Protein AF-A0A6C2YSR1-F1 (afdb_monomer_lite)

Radius of gyration: 22.14 Å; chains: 1; bounding box: 59×36×60 Å

Structure (mmCIF, N/CA/C/O backbone):
data_AF-A0A6C2YSR1-F1
#
_entry.id   AF-A0A6C2YSR1-F1
#
loop_
_atom_site.group_PDB
_atom_site.id
_atom_site.type_symbol
_atom_site.label_atom_id
_atom_site.label_alt_id
_atom_site.label_comp_id
_atom_site.label_asym_id
_atom_site.label_entity_id
_atom_site.label_seq_id
_atom_site.pdbx_PDB_ins_code
_atom_site.Cartn_x
_atom_site.Cartn_y
_atom_site.Cartn_z
_atom_site.occupancy
_atom_site.B_iso_or_equiv
_atom_site.auth_seq_id
_atom_site.auth_comp_id
_atom_site.auth_asym_id
_atom_site.auth_atom_id
_atom_site.pdbx_PDB_model_num
ATOM 1 N N . MET A 1 1 ? -15.339 -4.480 18.841 1.00 73.00 1 MET A N 1
ATOM 2 C CA . MET A 1 1 ? -14.669 -5.280 17.781 1.00 73.00 1 MET A CA 1
ATOM 3 C C . MET A 1 1 ? -13.775 -6.371 18.393 1.00 73.00 1 MET A C 1
ATOM 5 O O . MET A 1 1 ? -13.134 -6.090 19.398 1.00 73.00 1 MET A O 1
ATOM 9 N N . THR A 1 2 ? -13.708 -7.593 17.838 1.00 90.88 2 THR A N 1
ATOM 10 C CA . THR A 1 2 ? -12.742 -8.626 18.292 1.00 90.88 2 THR A CA 1
ATOM 11 C C . THR A 1 2 ? -11.390 -8.453 17.588 1.00 90.88 2 THR A C 1
ATOM 13 O O . THR A 1 2 ? -11.349 -8.027 16.434 1.00 90.88 2 THR A O 1
ATOM 16 N N . ILE A 1 3 ? -10.282 -8.823 18.247 1.00 92.88 3 ILE A N 1
ATOM 17 C CA . ILE A 1 3 ? -8.915 -8.729 17.683 1.00 92.88 3 ILE A CA 1
ATOM 18 C C . ILE A 1 3 ? -8.820 -9.436 16.320 1.00 92.88 3 ILE A C 1
ATOM 20 O O . ILE A 1 3 ? -8.213 -8.921 15.385 1.00 92.88 3 ILE A O 1
ATOM 24 N N . ARG A 1 4 ? -9.503 -10.580 16.173 1.00 91.75 4 ARG A N 1
ATOM 25 C CA . ARG A 1 4 ? -9.551 -11.352 14.920 1.00 91.75 4 ARG A CA 1
ATOM 26 C C . ARG A 1 4 ? -10.155 -10.555 13.758 1.00 91.75 4 ARG A C 1
ATOM 28 O O . ARG A 1 4 ? -9.649 -10.630 12.645 1.00 91.75 4 ARG A O 1
ATOM 35 N N . SER A 1 5 ? -11.198 -9.763 14.014 1.00 89.44 5 SER A N 1
ATOM 36 C CA . SER A 1 5 ? -11.848 -8.937 12.987 1.00 89.44 5 SER A CA 1
ATOM 37 C C . SER A 1 5 ? -10.968 -7.760 12.546 1.00 89.44 5 SER A C 1
ATOM 39 O O . SER A 1 5 ? -10.923 -7.443 11.356 1.00 89.44 5 SER A O 1
ATOM 41 N N . ALA A 1 6 ? -10.209 -7.161 13.470 1.00 91.81 6 ALA A N 1
ATOM 42 C CA . ALA A 1 6 ? -9.255 -6.101 13.141 1.00 91.81 6 ALA A CA 1
ATOM 43 C C . ALA A 1 6 ? -8.110 -6.620 12.255 1.00 91.81 6 ALA A C 1
ATOM 45 O O . ALA A 1 6 ? -7.840 -6.041 11.204 1.00 91.81 6 ALA A O 1
ATOM 46 N N . ILE A 1 7 ? -7.500 -7.752 12.632 1.00 95.69 7 ILE A N 1
ATOM 47 C CA . ILE A 1 7 ? -6.440 -8.397 11.840 1.00 95.69 7 ILE A CA 1
ATOM 48 C C . ILE A 1 7 ? -6.963 -8.773 10.450 1.00 95.69 7 ILE A C 1
ATOM 50 O O . ILE A 1 7 ? -6.304 -8.480 9.456 1.00 95.69 7 ILE A O 1
ATOM 54 N N . GLY A 1 8 ? -8.168 -9.349 10.367 1.00 93.69 8 GLY A N 1
ATOM 55 C CA . GLY A 1 8 ? -8.791 -9.692 9.086 1.00 93.69 8 GLY A CA 1
ATOM 56 C C . GLY A 1 8 ? -9.018 -8.476 8.184 1.00 93.69 8 GLY A C 1
ATOM 57 O O . GLY A 1 8 ? -8.774 -8.552 6.985 1.00 93.69 8 GLY A O 1
ATOM 58 N N . THR A 1 9 ? -9.415 -7.336 8.760 1.00 89.00 9 THR A N 1
ATOM 59 C CA . THR A 1 9 ? -9.613 -6.089 8.005 1.00 89.00 9 THR A CA 1
ATOM 60 C C . THR A 1 9 ? -8.290 -5.589 7.429 1.00 89.00 9 THR A C 1
ATOM 62 O O . THR A 1 9 ? -8.209 -5.323 6.234 1.00 89.00 9 THR A O 1
ATOM 65 N N . ILE A 1 10 ? -7.238 -5.514 8.251 1.00 93.12 10 ILE A N 1
ATOM 66 C CA . ILE A 1 10 ? -5.914 -5.069 7.798 1.00 93.12 10 ILE A CA 1
ATOM 67 C C . ILE A 1 10 ? -5.394 -6.005 6.706 1.00 93.12 10 ILE A C 1
ATOM 69 O O . ILE A 1 10 ? -5.036 -5.534 5.633 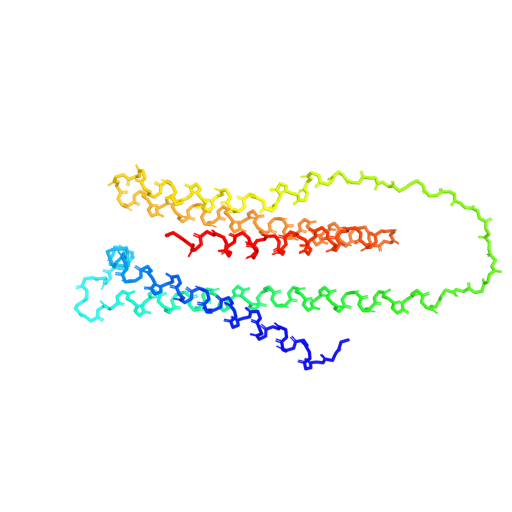1.00 93.12 10 ILE A O 1
ATOM 73 N N . ALA A 1 11 ? -5.438 -7.320 6.932 1.00 96.19 11 ALA A N 1
ATOM 74 C CA . ALA A 1 11 ? -4.978 -8.310 5.963 1.00 96.19 11 ALA A CA 1
ATOM 75 C C . ALA A 1 11 ? -5.725 -8.213 4.622 1.00 96.19 11 ALA A C 1
ATOM 77 O O . ALA A 1 11 ? -5.089 -8.276 3.573 1.00 96.19 11 ALA A O 1
ATOM 78 N N . ALA A 1 12 ? -7.046 -8.007 4.641 1.00 93.81 12 ALA A N 1
ATOM 79 C CA . ALA A 1 12 ? -7.843 -7.854 3.425 1.00 93.81 12 ALA A CA 1
ATOM 80 C C . ALA A 1 12 ? -7.450 -6.599 2.627 1.00 93.81 12 ALA A C 1
ATOM 82 O O . ALA A 1 12 ? -7.226 -6.687 1.420 1.00 93.81 12 ALA A O 1
ATOM 83 N N . PHE A 1 13 ? -7.307 -5.446 3.292 1.00 86.44 13 PHE A N 1
ATOM 84 C CA . PHE A 1 13 ? -6.863 -4.212 2.632 1.00 86.44 13 PHE A CA 1
ATOM 85 C C . PHE A 1 13 ? -5.431 -4.327 2.106 1.00 86.44 13 PHE A C 1
ATOM 87 O O . PHE A 1 13 ? -5.167 -3.924 0.974 1.00 86.44 13 PHE A O 1
ATOM 94 N N . THR A 1 14 ? -4.522 -4.913 2.888 1.00 92.00 14 THR A N 1
ATOM 95 C CA . THR A 1 14 ? -3.139 -5.180 2.478 1.00 92.00 14 THR A CA 1
ATOM 96 C C . THR A 1 14 ? -3.080 -6.082 1.254 1.00 92.00 14 THR A C 1
ATOM 98 O O . THR A 1 14 ? -2.433 -5.712 0.281 1.00 92.00 14 THR A O 1
ATOM 101 N N . ALA A 1 15 ? -3.782 -7.218 1.255 1.00 94.69 15 ALA A N 1
ATOM 102 C CA . ALA A 1 15 ? -3.788 -8.146 0.127 1.00 94.69 15 ALA A CA 1
ATOM 103 C C . ALA A 1 15 ? -4.376 -7.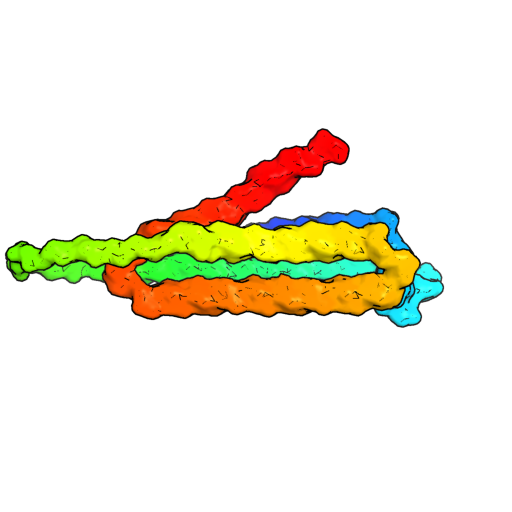505 -1.139 1.00 94.69 15 ALA A C 1
ATOM 105 O O . ALA A 1 15 ? -3.797 -7.629 -2.215 1.00 94.69 15 ALA A O 1
ATOM 106 N N . MET A 1 16 ? -5.488 -6.774 -1.007 1.00 93.44 16 MET A N 1
ATOM 107 C CA . MET A 1 16 ? -6.133 -6.099 -2.134 1.00 93.44 16 MET A CA 1
ATOM 108 C C . MET A 1 16 ? -5.221 -5.033 -2.756 1.00 93.44 16 MET A C 1
ATOM 110 O O . MET A 1 16 ? -5.022 -5.023 -3.969 1.00 93.44 16 MET A O 1
ATOM 114 N N . LEU A 1 17 ? -4.633 -4.153 -1.941 1.00 86.75 17 LEU A N 1
ATOM 115 C CA . LEU A 1 17 ? -3.752 -3.092 -2.436 1.00 86.75 17 LEU A CA 1
ATOM 116 C C . LEU A 1 17 ? -2.410 -3.635 -2.934 1.00 86.75 17 LEU A C 1
ATOM 118 O O . LEU A 1 17 ? -1.892 -3.120 -3.921 1.00 86.75 17 LEU A O 1
ATOM 122 N N . ALA A 1 18 ? -1.875 -4.693 -2.321 1.00 91.50 18 ALA A N 1
ATOM 123 C CA . ALA A 1 18 ? -0.700 -5.396 -2.828 1.00 91.50 18 ALA A CA 1
ATOM 124 C C . ALA A 1 18 ? -0.970 -6.022 -4.201 1.00 91.50 18 ALA A C 1
ATOM 126 O O . ALA A 1 18 ? -0.159 -5.849 -5.103 1.00 91.50 18 ALA A O 1
ATOM 127 N N . ALA A 1 19 ? -2.118 -6.679 -4.395 1.00 92.81 19 ALA A N 1
ATOM 128 C CA . ALA A 1 19 ? -2.488 -7.259 -5.686 1.00 92.81 19 ALA A CA 1
ATOM 129 C C . ALA A 1 19 ? -2.625 -6.185 -6.775 1.00 92.81 19 ALA A C 1
ATOM 131 O O . ALA A 1 19 ? -2.071 -6.336 -7.863 1.00 92.81 19 ALA A O 1
ATOM 132 N N . ILE A 1 20 ? -3.293 -5.067 -6.466 1.00 89.56 20 ILE A N 1
ATOM 133 C CA . ILE A 1 20 ? -3.423 -3.936 -7.394 1.00 89.56 20 ILE A CA 1
ATOM 134 C C . ILE A 1 20 ? -2.042 -3.346 -7.710 1.00 89.56 20 ILE A C 1
ATOM 136 O O . ILE A 1 20 ? -1.675 -3.250 -8.879 1.00 89.56 20 ILE A O 1
ATOM 140 N N . GLY A 1 21 ? -1.244 -3.013 -6.693 1.00 83.56 21 GLY A N 1
ATOM 141 C CA . GLY A 1 21 ? 0.096 -2.452 -6.878 1.00 83.56 21 GLY A CA 1
ATOM 142 C C . GLY A 1 21 ? 1.016 -3.385 -7.666 1.00 83.56 21 GLY A C 1
ATOM 143 O O . GLY A 1 21 ? 1.674 -2.946 -8.604 1.00 83.56 21 GLY A O 1
ATOM 144 N N . GLY A 1 22 ? 1.003 -4.680 -7.349 1.00 89.81 22 GLY A N 1
ATOM 145 C CA . GLY A 1 22 ? 1.745 -5.713 -8.067 1.00 89.81 22 GLY A CA 1
ATOM 146 C C . GLY A 1 22 ? 1.312 -5.833 -9.527 1.00 89.81 22 GLY A C 1
ATOM 147 O O . GLY A 1 22 ? 2.169 -5.870 -10.403 1.00 89.81 22 GLY A O 1
ATOM 148 N N . SER A 1 23 ? 0.005 -5.806 -9.812 1.00 90.81 23 SER A N 1
ATOM 149 C CA . SER A 1 23 ? -0.504 -5.854 -11.191 1.00 90.81 23 SER A CA 1
ATOM 150 C C . SER A 1 23 ? -0.077 -4.637 -12.019 1.00 90.81 23 SER A C 1
ATOM 152 O O . SER A 1 23 ? 0.323 -4.792 -13.171 1.00 90.81 23 SER A O 1
ATOM 154 N N . ILE A 1 24 ? -0.073 -3.440 -11.420 1.00 87.31 24 ILE A N 1
ATOM 155 C CA . ILE A 1 24 ? 0.396 -2.206 -12.068 1.00 87.31 24 ILE A CA 1
ATOM 156 C C . ILE A 1 24 ? 1.909 -2.268 -12.304 1.00 87.31 24 ILE A C 1
ATOM 158 O O . ILE A 1 24 ? 2.373 -1.953 -13.397 1.00 87.31 24 ILE A O 1
ATOM 162 N N . GLY A 1 25 ? 2.677 -2.702 -11.303 1.00 85.19 25 GLY A N 1
ATOM 163 C CA . GLY A 1 25 ? 4.126 -2.866 -11.414 1.00 85.19 25 GLY A CA 1
ATOM 164 C C . GLY A 1 25 ? 4.526 -3.888 -12.479 1.00 85.19 25 GLY A C 1
ATOM 165 O O . GLY A 1 25 ? 5.412 -3.627 -13.289 1.00 85.19 25 GLY A O 1
ATOM 166 N N . TRP A 1 26 ? 3.816 -5.016 -12.538 1.00 94.12 26 TRP A N 1
ATOM 167 C CA . TRP A 1 26 ? 3.986 -6.035 -13.572 1.00 94.12 26 TRP A CA 1
ATOM 168 C C . TRP A 1 26 ? 3.645 -5.503 -14.969 1.00 94.12 26 TRP A C 1
ATOM 170 O O . TRP A 1 26 ? 4.416 -5.696 -15.912 1.00 94.12 26 TRP A O 1
ATOM 180 N N . ALA A 1 27 ? 2.527 -4.781 -15.104 1.00 87.69 27 ALA A N 1
ATOM 181 C CA . ALA A 1 27 ? 2.132 -4.164 -16.365 1.00 87.69 27 ALA A CA 1
ATOM 182 C C . ALA A 1 27 ? 3.177 -3.139 -16.838 1.00 87.69 27 ALA A C 1
ATOM 184 O O . ALA A 1 27 ? 3.567 -3.161 -18.003 1.00 87.69 27 ALA A O 1
ATOM 185 N N . LEU A 1 28 ? 3.699 -2.291 -15.947 1.00 84.75 28 LEU A N 1
ATOM 186 C CA . LEU A 1 28 ? 4.772 -1.346 -16.278 1.00 84.75 28 LEU A CA 1
ATOM 187 C C . LEU A 1 28 ? 6.062 -2.056 -16.697 1.00 84.75 28 LEU A C 1
ATOM 189 O O . LEU A 1 28 ? 6.686 -1.649 -17.674 1.00 84.75 28 LEU A O 1
ATOM 193 N N . GLY A 1 29 ? 6.443 -3.129 -16.001 1.00 88.69 29 GLY A N 1
ATOM 194 C CA . GLY A 1 29 ? 7.624 -3.919 -16.352 1.00 88.69 29 GLY A CA 1
ATOM 195 C C . GLY A 1 29 ? 7.505 -4.568 -17.732 1.00 88.69 29 GLY A C 1
ATOM 196 O O . GLY A 1 29 ? 8.481 -4.612 -18.478 1.00 88.69 29 GLY A O 1
ATOM 197 N N . THR A 1 30 ? 6.292 -4.998 -18.090 1.00 91.94 30 THR A N 1
ATOM 198 C CA . THR A 1 30 ? 5.991 -5.685 -19.353 1.00 91.94 30 THR A CA 1
ATOM 199 C C . THR A 1 30 ? 5.851 -4.713 -20.528 1.00 91.94 30 THR A C 1
ATOM 201 O O . THR A 1 30 ? 6.460 -4.918 -21.576 1.00 91.94 30 THR A O 1
ATOM 204 N N . TYR A 1 31 ? 5.064 -3.644 -20.372 1.00 88.19 31 TYR A N 1
ATOM 205 C CA . TYR A 1 31 ? 4.739 -2.715 -21.463 1.00 88.19 31 TYR A CA 1
ATOM 206 C C . TYR A 1 31 ? 5.732 -1.556 -21.599 1.00 88.19 31 TYR A C 1
ATOM 208 O O . TYR A 1 31 ? 5.858 -0.984 -22.680 1.00 88.19 31 TYR A O 1
ATOM 216 N N . ALA A 1 32 ? 6.447 -1.202 -20.529 1.00 90.44 32 ALA A N 1
ATOM 217 C CA . ALA A 1 32 ? 7.391 -0.086 -20.509 1.00 90.44 32 ALA A CA 1
ATOM 218 C C . ALA A 1 32 ? 8.745 -0.463 -19.867 1.00 90.44 32 ALA A C 1
ATOM 220 O O . ALA A 1 32 ? 9.229 0.248 -18.983 1.00 90.44 32 ALA A O 1
ATOM 221 N N . PRO A 1 33 ? 9.436 -1.524 -20.329 1.00 89.62 33 PRO A N 1
ATOM 222 C CA . PRO A 1 33 ? 10.701 -1.967 -19.730 1.00 89.62 33 PRO A CA 1
ATOM 223 C C . PRO A 1 33 ? 11.795 -0.886 -19.765 1.00 89.62 33 PRO A C 1
ATOM 225 O O . PRO A 1 33 ? 12.641 -0.813 -18.872 1.00 89.62 33 PRO A O 1
ATOM 228 N N . GLY A 1 34 ? 11.759 0.004 -20.766 1.00 86.69 34 GLY A N 1
ATOM 229 C CA . GLY A 1 34 ? 12.675 1.143 -20.875 1.00 86.69 34 GLY A CA 1
ATOM 230 C C . GLY A 1 34 ? 12.575 2.132 -19.708 1.00 86.69 34 GLY A C 1
ATOM 231 O O . GLY A 1 34 ? 13.583 2.739 -19.349 1.00 86.69 34 GLY A O 1
ATOM 232 N N . TYR A 1 35 ? 11.406 2.242 -19.062 1.00 81.06 35 TYR A N 1
ATOM 233 C CA . TYR A 1 35 ? 11.230 3.072 -17.870 1.00 81.06 35 TYR A CA 1
ATOM 234 C C . TYR A 1 35 ? 12.157 2.595 -16.750 1.00 81.06 35 TYR A C 1
ATOM 236 O O . TYR A 1 35 ? 13.038 3.339 -16.319 1.00 81.06 35 TYR A O 1
ATOM 244 N N . TYR A 1 36 ? 12.047 1.323 -16.359 1.00 82.44 36 TYR A N 1
ATOM 245 C CA . TYR A 1 36 ? 12.886 0.747 -15.309 1.00 82.44 36 TYR A CA 1
ATOM 246 C C . TYR A 1 36 ? 14.370 0.772 -15.668 1.00 82.44 36 TYR A C 1
ATOM 248 O O . TYR A 1 36 ? 15.194 1.105 -14.816 1.00 82.44 36 TYR A O 1
ATOM 256 N N . ARG A 1 37 ? 14.726 0.531 -16.936 1.00 88.88 37 ARG A N 1
ATOM 257 C CA . ARG A 1 37 ? 16.131 0.607 -17.358 1.00 88.88 37 ARG A CA 1
ATOM 258 C C . ARG A 1 37 ? 16.730 2.009 -17.263 1.00 88.88 37 ARG A C 1
ATOM 260 O O . ARG A 1 37 ? 17.928 2.141 -17.043 1.00 88.88 37 ARG A O 1
ATOM 267 N N . SER A 1 38 ? 15.912 3.047 -17.430 1.00 87.69 38 SER A N 1
ATOM 268 C CA . SER A 1 38 ? 16.360 4.440 -17.326 1.00 87.69 38 SER A CA 1
ATOM 269 C C . SER A 1 38 ? 16.446 4.936 -15.879 1.00 87.69 38 SER A C 1
ATOM 271 O O . SER A 1 38 ? 17.303 5.759 -15.560 1.00 87.69 38 SER A O 1
ATOM 273 N N . VAL A 1 39 ? 15.572 4.429 -15.004 1.00 83.69 39 VAL A N 1
ATOM 274 C CA . VAL A 1 39 ? 15.494 4.815 -13.588 1.00 83.69 39 VAL A CA 1
ATOM 275 C C . VAL A 1 39 ? 16.590 4.142 -12.764 1.00 83.69 39 VAL A C 1
ATOM 277 O O . VAL A 1 39 ? 17.190 4.773 -11.894 1.00 83.69 39 VAL A O 1
ATOM 280 N N . PHE A 1 40 ? 16.878 2.869 -13.034 1.00 83.12 40 PHE A N 1
ATOM 281 C CA . PHE A 1 40 ? 17.920 2.137 -12.327 1.00 83.12 40 PHE A CA 1
ATOM 282 C C . PHE A 1 40 ? 19.267 2.325 -13.023 1.00 83.12 40 PHE A C 1
ATOM 284 O O . PHE A 1 40 ? 19.425 2.022 -14.201 1.00 83.12 40 PHE A O 1
ATOM 291 N N . ARG A 1 41 ? 20.278 2.773 -12.268 1.00 85.06 41 ARG A N 1
ATOM 292 C CA . ARG A 1 41 ? 21.647 3.004 -12.772 1.00 85.06 41 ARG A CA 1
ATOM 293 C C . ARG A 1 41 ? 22.266 1.762 -13.438 1.00 85.06 41 ARG A C 1
ATOM 295 O O . ARG A 1 41 ? 23.088 1.902 -14.335 1.00 85.06 41 ARG A O 1
ATOM 302 N N . ASN A 1 42 ? 21.806 0.580 -13.034 1.00 88.62 42 ASN A N 1
ATOM 303 C CA . ASN A 1 42 ? 22.222 -0.730 -13.533 1.00 88.62 42 ASN A CA 1
ATOM 304 C C . ASN A 1 42 ? 21.173 -1.382 -14.460 1.00 88.62 42 ASN A C 1
ATOM 306 O O . ASN A 1 42 ? 21.161 -2.591 -14.657 1.00 88.62 42 ASN A O 1
ATOM 310 N N . GLY A 1 43 ? 20.270 -0.598 -15.049 1.00 87.50 43 GLY A N 1
ATOM 311 C CA . GLY A 1 43 ? 19.182 -1.115 -15.881 1.00 87.50 43 GLY A CA 1
ATOM 312 C C . GLY A 1 43 ? 19.618 -1.824 -17.172 1.00 87.50 43 GLY A C 1
ATOM 313 O O . GLY A 1 43 ? 18.852 -2.604 -17.734 1.00 87.50 43 GLY A O 1
ATOM 314 N N . ASN A 1 44 ? 20.844 -1.570 -17.644 1.00 93.12 44 ASN A N 1
ATOM 315 C CA . ASN A 1 44 ? 21.426 -2.220 -18.831 1.00 93.12 44 ASN A CA 1
ATOM 316 C C . ASN A 1 44 ? 22.173 -3.533 -18.512 1.00 93.12 44 ASN A C 1
ATOM 318 O O . ASN A 1 44 ? 22.641 -4.214 -19.420 1.00 93.12 44 ASN A O 1
ATOM 322 N N . GLU A 1 45 ? 22.235 -3.875 -17.227 1.00 94.19 45 GLU A N 1
ATOM 323 C CA . GLU A 1 45 ? 22.370 -5.216 -16.662 1.00 94.19 45 GLU A CA 1
ATOM 324 C C . GLU A 1 45 ? 21.828 -6.384 -17.514 1.00 94.19 45 GLU A C 1
ATOM 326 O O . GLU A 1 45 ? 20.602 -6.461 -17.587 1.00 94.19 45 GLU A O 1
ATOM 331 N N . PRO A 1 46 ? 22.579 -7.327 -18.130 1.00 92.31 46 PRO A N 1
ATOM 332 C CA . PRO A 1 46 ? 21.927 -8.485 -18.765 1.00 92.31 46 PRO A CA 1
ATOM 333 C C . PRO A 1 46 ? 21.142 -9.372 -17.781 1.00 92.31 46 PRO A C 1
ATOM 335 O O . PRO A 1 46 ? 20.270 -10.122 -18.204 1.00 92.31 46 PRO A O 1
ATOM 338 N N . TRP A 1 47 ? 21.414 -9.267 -16.477 1.00 93.44 47 TRP A N 1
ATOM 339 C CA . TRP A 1 47 ? 20.639 -9.902 -15.403 1.00 93.44 47 TRP A CA 1
ATOM 340 C C . TRP A 1 47 ? 19.511 -9.018 -14.844 1.00 93.44 47 TRP A C 1
ATOM 342 O O . TRP A 1 47 ? 18.845 -9.409 -13.889 1.00 93.44 47 TRP A O 1
ATOM 352 N N . PHE A 1 48 ? 19.312 -7.812 -15.382 1.00 94.12 48 PHE A N 1
ATOM 353 C CA . PHE A 1 48 ? 18.264 -6.904 -14.928 1.00 94.12 48 PHE A CA 1
ATOM 354 C C . PHE A 1 48 ? 16.942 -7.234 -15.625 1.00 94.12 48 PHE A C 1
ATOM 356 O O . PHE A 1 48 ? 16.753 -6.916 -16.805 1.00 94.12 48 PHE A O 1
ATOM 363 N N . ASP A 1 49 ? 16.016 -7.830 -14.875 1.00 95.69 49 ASP A N 1
ATOM 364 C CA . ASP A 1 49 ? 14.639 -8.027 -15.318 1.00 95.69 49 ASP A CA 1
ATOM 365 C C . ASP A 1 49 ? 13.740 -6.867 -14.828 1.00 95.69 49 ASP A C 1
ATOM 367 O O . ASP A 1 49 ? 13.488 -6.731 -13.624 1.00 95.69 49 ASP A O 1
ATOM 371 N N . PRO A 1 50 ? 13.246 -5.996 -15.730 1.00 90.00 50 PRO A N 1
ATOM 372 C CA . PRO A 1 50 ? 12.351 -4.901 -15.362 1.00 90.00 50 PRO A CA 1
ATOM 373 C C . PRO A 1 50 ? 11.000 -5.381 -14.805 1.00 90.00 50 PRO A C 1
ATOM 375 O O . PRO A 1 50 ? 10.359 -4.629 -14.068 1.00 90.00 50 PRO A O 1
ATOM 378 N N . VAL A 1 51 ? 10.560 -6.603 -15.126 1.00 95.88 51 VAL A N 1
ATOM 379 C CA . VAL A 1 51 ? 9.300 -7.173 -14.629 1.00 95.88 51 VAL A CA 1
ATOM 380 C C . VAL A 1 51 ? 9.409 -7.498 -13.145 1.00 95.88 51 VAL A C 1
ATOM 382 O O . VAL A 1 51 ? 8.531 -7.105 -12.375 1.00 95.88 51 VAL A O 1
ATOM 385 N N . ASP A 1 52 ? 10.506 -8.128 -12.727 1.00 93.44 52 ASP A N 1
ATOM 386 C CA . ASP A 1 52 ? 10.753 -8.470 -11.322 1.00 93.44 52 ASP A CA 1
ATOM 387 C C . ASP A 1 52 ? 10.847 -7.219 -10.446 1.00 93.44 52 ASP A C 1
ATOM 389 O O . ASP A 1 52 ? 10.259 -7.145 -9.362 1.00 93.44 52 ASP A O 1
ATOM 393 N N . VAL A 1 53 ? 11.540 -6.190 -10.941 1.00 91.25 53 VAL A N 1
ATOM 394 C CA . VAL A 1 53 ? 11.676 -4.909 -10.241 1.00 91.25 53 VAL A CA 1
ATOM 395 C C . VAL A 1 53 ? 10.329 -4.200 -10.129 1.00 91.25 53 VAL A C 1
ATOM 397 O O . VAL A 1 53 ? 9.973 -3.725 -9.046 1.00 91.25 53 VAL A O 1
ATOM 400 N N . GLY A 1 54 ? 9.560 -4.153 -11.220 1.00 87.12 54 GLY A N 1
ATOM 401 C CA . GLY A 1 54 ? 8.237 -3.543 -11.219 1.00 87.12 54 GLY A CA 1
ATOM 402 C C . GLY A 1 54 ? 7.270 -4.254 -10.282 1.00 87.12 54 GLY A C 1
ATOM 403 O O . GLY A 1 54 ? 6.620 -3.605 -9.460 1.00 87.12 54 GLY A O 1
ATOM 404 N N . LEU A 1 55 ? 7.232 -5.587 -10.322 1.00 92.81 55 LEU A N 1
ATOM 405 C CA . LEU A 1 55 ? 6.418 -6.403 -9.424 1.00 92.81 55 LEU A CA 1
ATOM 406 C C . LEU A 1 55 ? 6.812 -6.184 -7.955 1.00 92.81 55 LEU A C 1
ATOM 408 O O . LEU A 1 55 ? 5.941 -5.946 -7.116 1.00 92.81 55 LEU A O 1
ATOM 412 N N . GLY A 1 56 ? 8.111 -6.202 -7.640 1.00 88.75 56 GLY A N 1
ATOM 413 C CA . GLY A 1 56 ? 8.615 -5.979 -6.284 1.00 88.75 56 GLY A CA 1
ATOM 414 C C . GLY A 1 56 ? 8.266 -4.590 -5.740 1.00 88.75 56 GLY A C 1
ATOM 415 O O . GLY A 1 56 ? 7.801 -4.454 -4.603 1.00 88.75 56 GLY A O 1
ATOM 416 N N . GLN A 1 57 ? 8.415 -3.545 -6.556 1.00 85.62 57 GLN A N 1
ATOM 417 C CA . GLN A 1 57 ? 8.017 -2.188 -6.171 1.00 85.62 57 GLN A CA 1
ATOM 418 C C . GLN A 1 57 ? 6.501 -2.058 -6.003 1.00 85.62 57 GLN A C 1
ATOM 420 O O . GLN A 1 57 ? 6.034 -1.501 -5.009 1.00 85.62 57 GLN A O 1
ATOM 425 N N . GLY A 1 58 ? 5.726 -2.611 -6.934 1.00 81.56 58 GLY A N 1
ATOM 426 C CA . GLY A 1 58 ? 4.270 -2.603 -6.876 1.00 81.56 58 GLY A CA 1
ATOM 427 C C . GLY A 1 58 ? 3.728 -3.294 -5.624 1.00 81.56 58 GLY A C 1
ATOM 428 O O . GLY A 1 58 ? 2.892 -2.734 -4.912 1.00 81.56 58 GLY A O 1
ATOM 429 N N . LEU A 1 59 ? 4.251 -4.481 -5.304 1.00 88.56 59 LEU A N 1
ATOM 430 C CA . LEU A 1 59 ? 3.872 -5.241 -4.113 1.00 88.56 59 LEU A CA 1
ATOM 431 C C . LEU A 1 59 ? 4.242 -4.509 -2.822 1.00 88.56 59 LEU A C 1
ATOM 433 O O . LEU A 1 59 ? 3.418 -4.438 -1.911 1.00 88.56 59 LEU A O 1
ATOM 437 N N . THR A 1 60 ? 5.447 -3.943 -2.721 1.00 81.25 60 THR A N 1
ATOM 438 C CA . THR A 1 60 ? 5.887 -3.232 -1.505 1.00 81.25 60 THR A CA 1
ATOM 439 C C . THR A 1 60 ? 5.088 -1.951 -1.268 1.00 81.25 60 THR A C 1
ATOM 441 O O . THR A 1 60 ? 4.639 -1.709 -0.143 1.00 81.25 60 THR A O 1
ATOM 444 N N . GLN A 1 61 ? 4.835 -1.164 -2.317 1.00 80.12 61 GLN A N 1
ATOM 445 C CA . GLN A 1 61 ? 4.017 0.049 -2.231 1.00 80.12 61 GLN A CA 1
ATOM 446 C C . GLN A 1 61 ? 2.554 -0.281 -1.918 1.00 80.12 61 GLN A C 1
ATOM 448 O O . GLN A 1 61 ? 1.971 0.315 -1.011 1.00 80.12 61 GLN A O 1
ATOM 453 N N . GLY A 1 62 ? 1.982 -1.277 -2.601 1.00 78.62 62 GLY A N 1
ATOM 454 C CA . GLY A 1 62 ? 0.620 -1.744 -2.353 1.00 78.62 62 GLY A CA 1
ATOM 455 C C . GLY A 1 62 ? 0.437 -2.300 -0.938 1.00 78.62 62 GLY A C 1
ATOM 456 O O . GLY A 1 62 ? -0.518 -1.944 -0.251 1.00 78.62 62 GLY A O 1
ATOM 457 N N . THR A 1 63 ? 1.396 -3.091 -0.450 1.00 85.38 63 THR A N 1
ATOM 458 C CA . THR A 1 63 ? 1.396 -3.621 0.924 1.00 85.38 63 THR A CA 1
ATOM 459 C C . THR A 1 63 ? 1.453 -2.491 1.946 1.00 85.38 63 THR A C 1
ATOM 461 O O . THR A 1 63 ? 0.627 -2.444 2.858 1.00 85.38 63 THR A O 1
ATOM 464 N N . THR A 1 64 ? 2.389 -1.551 1.777 1.00 82.62 64 THR A N 1
ATOM 465 C CA . THR A 1 64 ? 2.560 -0.408 2.686 1.00 82.62 64 THR A CA 1
ATOM 466 C C . THR A 1 64 ? 1.293 0.446 2.732 1.00 82.62 64 THR A C 1
ATOM 468 O O . THR A 1 64 ? 0.772 0.719 3.814 1.00 82.62 64 THR A O 1
ATOM 471 N N . GLY A 1 65 ? 0.739 0.802 1.569 1.00 80.69 65 GLY A N 1
ATOM 472 C CA . GLY A 1 65 ? -0.514 1.551 1.483 1.00 80.69 65 GLY A CA 1
ATOM 473 C C . GLY A 1 65 ? -1.688 0.798 2.106 1.00 80.69 65 GLY A C 1
ATOM 474 O O . GLY A 1 65 ? -2.473 1.384 2.850 1.00 80.69 65 GLY A O 1
ATOM 475 N N . GLY A 1 66 ? -1.783 -0.512 1.881 1.00 82.56 66 GLY A N 1
ATOM 476 C CA . GLY A 1 66 ? -2.856 -1.329 2.438 1.00 82.56 66 GLY A CA 1
ATOM 477 C C . GLY A 1 66 ? -2.799 -1.491 3.952 1.00 82.56 66 GLY A C 1
ATOM 478 O O . GLY A 1 66 ? -3.844 -1.409 4.595 1.00 82.56 66 GLY A O 1
ATOM 479 N N . VAL A 1 67 ? -1.606 -1.617 4.543 1.00 84.81 67 VAL A N 1
ATOM 480 C CA . VAL A 1 67 ? -1.451 -1.602 6.008 1.00 84.81 67 VAL A CA 1
ATOM 481 C C . VAL A 1 67 ? -1.913 -0.262 6.581 1.00 84.81 67 VAL A C 1
ATOM 483 O O . VAL A 1 67 ? -2.688 -0.242 7.537 1.00 84.81 67 VAL A O 1
ATOM 486 N N . VAL A 1 68 ? -1.495 0.856 5.981 1.00 82.88 68 VAL A N 1
ATOM 487 C CA . VAL A 1 68 ? -1.883 2.202 6.433 1.00 82.88 68 VAL A CA 1
ATOM 488 C C . VAL A 1 68 ? -3.401 2.389 6.364 1.00 82.88 68 VAL A C 1
ATOM 490 O O . VAL A 1 68 ? -4.019 2.758 7.363 1.00 82.88 68 VAL A O 1
ATOM 493 N N . VAL A 1 69 ? -4.025 2.073 5.225 1.00 82.50 69 VAL A N 1
ATOM 494 C CA . VAL A 1 69 ? -5.484 2.170 5.044 1.00 82.50 69 VAL A CA 1
ATOM 495 C C . VAL A 1 69 ? -6.225 1.246 6.011 1.00 82.50 69 VAL A C 1
ATOM 497 O O . VAL A 1 69 ? -7.165 1.681 6.678 1.00 82.50 69 VAL A O 1
ATOM 500 N N . GLY A 1 70 ? -5.777 -0.003 6.152 1.00 85.12 70 GLY A N 1
ATOM 501 C CA . GLY A 1 70 ? -6.362 -0.967 7.080 1.00 85.12 70 GLY A CA 1
ATOM 502 C C . GLY A 1 70 ? -6.323 -0.486 8.533 1.00 85.12 70 GLY A C 1
ATOM 503 O O . GLY A 1 70 ? -7.332 -0.563 9.236 1.00 85.12 70 GLY A O 1
ATOM 504 N N . LEU A 1 71 ? -5.193 0.074 8.977 1.00 85.25 71 LEU A N 1
ATOM 505 C CA . LEU A 1 71 ? -5.046 0.640 10.321 1.00 85.25 71 LEU A CA 1
ATOM 506 C C . LEU A 1 71 ? -5.983 1.828 10.555 1.00 85.25 71 LEU A C 1
ATOM 508 O O . LEU A 1 71 ? -6.602 1.907 11.616 1.00 85.25 71 LEU A O 1
ATOM 512 N N . ILE A 1 72 ? -6.134 2.720 9.573 1.00 82.50 72 ILE A N 1
ATOM 513 C CA . ILE A 1 72 ? -7.064 3.856 9.660 1.00 82.50 72 ILE A CA 1
ATOM 514 C C . ILE A 1 72 ? -8.499 3.354 9.836 1.00 82.50 72 ILE A C 1
ATOM 516 O O . ILE A 1 72 ? -9.214 3.821 10.721 1.00 82.50 72 ILE A O 1
ATOM 520 N N . VAL A 1 73 ? -8.919 2.373 9.033 1.00 84.12 73 VAL A N 1
ATOM 521 C CA . VAL A 1 73 ? -10.266 1.791 9.114 1.00 84.12 73 VAL A CA 1
ATOM 522 C C . VAL A 1 73 ? -10.508 1.149 10.483 1.00 84.12 73 VAL A C 1
ATOM 524 O O . VAL A 1 73 ? -11.538 1.402 11.112 1.00 84.12 73 VAL A O 1
ATOM 527 N N . VAL A 1 74 ? -9.548 0.370 10.992 1.00 90.56 74 VAL A N 1
ATOM 528 C CA . VAL A 1 74 ? -9.633 -0.227 12.335 1.00 90.56 74 VAL A CA 1
ATOM 529 C C . VAL A 1 74 ? -9.710 0.851 13.419 1.00 90.56 74 VAL A C 1
ATOM 531 O O . VAL A 1 74 ? -10.553 0.756 14.313 1.00 90.56 74 VAL A O 1
ATOM 534 N N . ALA A 1 75 ? -8.893 1.902 13.332 1.00 85.19 75 ALA A N 1
ATOM 535 C CA . ALA A 1 75 ? -8.921 3.013 14.279 1.00 85.19 75 ALA A CA 1
ATOM 536 C C . ALA A 1 75 ? -10.287 3.719 14.290 1.00 85.19 75 ALA A C 1
ATOM 538 O O . ALA A 1 75 ? -10.827 4.002 15.362 1.00 85.19 75 ALA A O 1
ATOM 539 N N . LEU A 1 76 ? -10.892 3.934 13.117 1.00 82.12 76 LEU A N 1
ATOM 540 C CA . LEU A 1 76 ? -12.237 4.501 12.991 1.00 82.12 76 LEU A CA 1
ATOM 541 C C . LEU A 1 76 ? -13.306 3.601 13.627 1.00 82.12 76 LEU A C 1
ATOM 543 O O . LEU A 1 76 ? -14.204 4.110 14.305 1.00 82.12 76 LEU A O 1
ATOM 547 N N . PHE A 1 77 ? -13.208 2.277 13.471 1.00 86.69 77 PHE A N 1
ATOM 548 C CA . PHE A 1 77 ? -14.130 1.342 14.122 1.00 86.69 77 PHE A CA 1
ATOM 549 C C . PHE A 1 77 ? -13.994 1.346 15.647 1.00 86.69 77 PHE A C 1
ATOM 551 O O . PHE A 1 77 ? -15.005 1.442 16.343 1.00 86.69 77 PHE A O 1
ATOM 558 N N . ILE A 1 78 ? -12.767 1.312 16.176 1.00 88.75 78 ILE A N 1
ATOM 559 C CA . ILE A 1 78 ? -12.515 1.390 17.626 1.00 88.75 78 ILE A CA 1
ATOM 560 C C . ILE A 1 78 ? -13.049 2.713 18.190 1.00 88.75 78 ILE A C 1
ATOM 562 O O . ILE A 1 78 ? -13.704 2.747 19.236 1.00 88.75 78 ILE A O 1
ATOM 566 N N . TRP A 1 79 ? -12.820 3.814 17.479 1.00 84.50 79 TRP A N 1
ATOM 567 C CA . TRP A 1 79 ? -13.332 5.126 17.858 1.00 84.50 79 TRP A CA 1
ATOM 568 C C . TRP A 1 79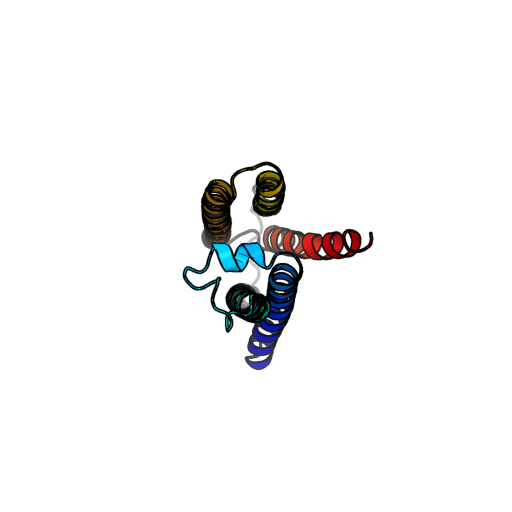 ? -14.864 5.175 17.887 1.00 84.50 79 TRP A C 1
ATOM 570 O O . TRP A 1 79 ? -15.456 5.765 18.793 1.00 84.50 79 TRP A O 1
ATOM 580 N N . ARG A 1 80 ? -15.522 4.534 16.917 1.00 83.38 80 ARG A N 1
ATOM 581 C CA . ARG A 1 80 ? -16.984 4.430 16.869 1.00 83.38 80 ARG A CA 1
ATOM 582 C C . ARG A 1 80 ? -17.524 3.613 18.045 1.00 83.38 80 ARG A C 1
ATOM 584 O O . ARG A 1 80 ? -18.436 4.080 18.725 1.00 83.38 80 ARG A O 1
ATOM 591 N N . ASP A 1 81 ? -16.943 2.442 18.309 1.00 85.25 81 ASP A N 1
ATOM 592 C CA . ASP A 1 81 ? -17.380 1.532 19.377 1.00 85.25 81 ASP A CA 1
ATOM 593 C C . ASP A 1 81 ? -17.211 2.181 20.768 1.00 85.25 81 ASP A C 1
ATOM 595 O O . ASP A 1 81 ? -18.145 2.191 21.568 1.00 85.25 81 ASP A O 1
ATOM 599 N N . THR A 1 82 ? -16.065 2.818 21.041 1.00 85.06 82 THR A N 1
ATOM 600 C CA . THR A 1 82 ? -15.800 3.496 22.333 1.00 85.06 82 THR A CA 1
ATOM 601 C C . THR A 1 82 ? -16.745 4.667 22.611 1.00 85.06 82 THR A C 1
ATOM 603 O O . THR A 1 82 ? -17.003 5.009 23.768 1.00 85.06 82 THR A O 1
ATOM 606 N N . ARG A 1 83 ? -17.274 5.296 21.559 1.00 78.25 83 ARG A N 1
ATOM 607 C CA . ARG A 1 83 ? -18.192 6.433 21.664 1.00 78.25 83 ARG A CA 1
ATOM 608 C C . ARG A 1 83 ? -19.662 6.048 21.748 1.00 78.25 83 ARG A C 1
ATOM 610 O O . ARG A 1 83 ? -20.412 6.824 22.341 1.00 78.25 83 ARG A O 1
ATOM 617 N N . GLY A 1 84 ? -20.057 4.904 21.191 1.00 77.62 84 GLY A N 1
ATOM 618 C CA . GLY A 1 84 ? -21.417 4.371 21.316 1.00 77.62 84 GLY A CA 1
ATOM 619 C C . GLY A 1 84 ? -21.742 3.955 22.752 1.00 77.62 84 GLY A C 1
ATOM 620 O O . GLY A 1 84 ? -22.806 4.287 23.262 1.00 77.62 84 GLY A O 1
ATOM 621 N N . SER A 1 85 ? -20.785 3.353 23.464 1.00 80.00 85 SER A N 1
ATOM 622 C CA . SER A 1 85 ? -20.995 2.888 24.846 1.00 80.00 85 SER A CA 1
ATOM 623 C C . SER A 1 85 ? -21.269 4.003 25.865 1.00 80.00 85 SER A C 1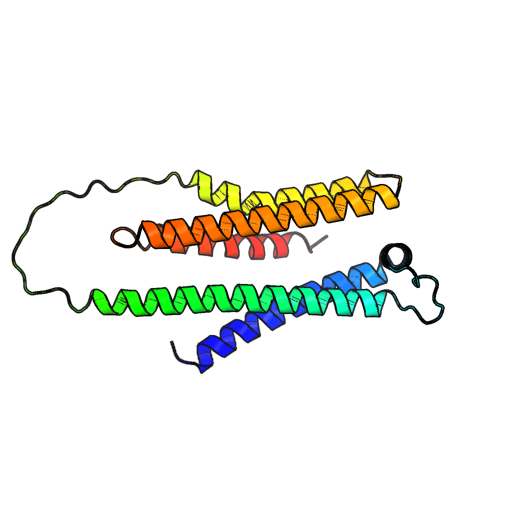
ATOM 625 O O . SER A 1 85 ? -21.722 3.719 26.968 1.00 80.00 85 SER A O 1
ATOM 627 N N . ARG A 1 86 ? -21.000 5.273 25.526 1.00 70.75 86 ARG A N 1
ATOM 628 C CA . ARG A 1 86 ? -21.233 6.420 26.423 1.00 70.75 86 ARG A CA 1
ATOM 629 C C . ARG A 1 86 ? -22.668 6.952 26.379 1.00 70.75 86 ARG A C 1
ATOM 631 O O . ARG A 1 86 ? -23.074 7.621 27.319 1.00 70.75 86 ARG A O 1
ATOM 638 N N . GLU A 1 87 ? -23.423 6.682 25.314 1.00 73.62 87 GLU A N 1
ATOM 639 C CA . GLU A 1 87 ? -24.805 7.175 25.164 1.00 73.62 87 GLU A CA 1
ATOM 640 C C . GLU A 1 87 ? -25.813 6.318 25.945 1.00 73.62 87 GLU A C 1
ATOM 642 O O . GLU A 1 87 ? -26.811 6.839 26.433 1.00 73.62 87 GLU A O 1
ATOM 647 N N . SER A 1 88 ? -25.510 5.038 26.175 1.00 69.25 88 SER A N 1
ATOM 648 C CA . SER A 1 88 ? -26.342 4.135 26.987 1.00 69.25 88 SER A CA 1
ATOM 649 C C . SER A 1 88 ? -26.323 4.447 28.490 1.00 69.25 88 SER A C 1
ATOM 651 O O . SER A 1 88 ? -27.063 3.833 29.250 1.00 69.25 88 SER A O 1
ATOM 653 N N . VAL A 1 89 ? -25.482 5.392 28.923 1.00 74.25 89 VAL A N 1
ATOM 654 C CA . VAL A 1 89 ? -25.357 5.847 30.318 1.00 74.25 89 VAL A CA 1
ATOM 655 C C . VAL A 1 89 ? -25.927 7.268 30.456 1.00 74.25 89 VAL A C 1
ATOM 657 O O . VAL A 1 89 ? -25.413 8.093 31.208 1.00 74.25 89 VAL A O 1
ATOM 660 N N . ALA A 1 90 ? -26.966 7.602 29.683 1.00 69.19 90 ALA A N 1
ATOM 661 C CA . ALA A 1 90 ? -27.658 8.875 29.845 1.00 69.19 90 ALA A CA 1
ATOM 662 C C . ALA A 1 90 ? -28.511 8.858 31.134 1.00 69.19 90 ALA A C 1
ATOM 664 O O . ALA A 1 90 ? -29.328 7.952 31.316 1.00 69.19 90 ALA A O 1
ATOM 665 N N . PRO A 1 91 ? -28.316 9.839 32.034 1.00 66.69 91 PRO A N 1
ATOM 666 C CA . PRO A 1 91 ? -28.982 9.903 33.325 1.00 66.69 91 PRO A CA 1
ATOM 667 C C . PRO A 1 91 ? -30.470 10.255 33.213 1.00 66.69 91 PRO A C 1
ATOM 669 O O . PRO A 1 91 ? -30.896 10.990 32.325 1.00 66.69 91 PRO A O 1
ATOM 672 N N . SER A 1 92 ? -31.208 9.697 34.175 1.00 65.12 92 SER A N 1
ATOM 673 C CA . SER A 1 92 ? -32.610 9.903 34.559 1.00 65.12 92 SER A CA 1
ATOM 674 C C . SER A 1 92 ? -33.264 11.229 34.101 1.00 65.12 92 SER A C 1
ATOM 676 O O . SER A 1 92 ? -32.641 12.289 34.189 1.00 65.12 92 SER A O 1
ATOM 678 N N . PRO A 1 93 ? -34.537 11.200 33.657 1.00 67.62 93 PRO A N 1
ATOM 679 C CA . PRO A 1 93 ? -35.233 12.326 33.034 1.00 67.62 93 PRO A CA 1
ATOM 680 C C . PRO A 1 93 ? -35.474 13.502 33.990 1.00 67.62 93 PRO A C 1
ATOM 682 O O . PRO A 1 93 ? -36.416 13.494 34.776 1.00 67.62 93 PRO A O 1
ATOM 685 N N . ALA A 1 94 ? -34.683 14.565 33.851 1.00 65.62 94 ALA A N 1
ATOM 686 C CA . ALA A 1 94 ? -35.083 15.918 34.229 1.00 65.62 94 ALA A CA 1
ATOM 687 C C . ALA A 1 94 ? -34.213 16.943 33.488 1.00 65.62 94 ALA A C 1
ATOM 689 O O . ALA A 1 94 ? -33.102 17.216 33.925 1.00 65.62 94 ALA A O 1
ATOM 690 N N . ASN A 1 95 ? -34.684 17.461 32.345 1.00 68.44 95 ASN A N 1
ATOM 691 C CA . ASN A 1 95 ? -34.722 18.901 32.021 1.00 68.44 95 ASN A CA 1
ATOM 692 C C . ASN A 1 95 ? -34.936 19.126 30.500 1.00 68.44 95 ASN A C 1
ATOM 694 O O . ASN A 1 95 ? -33.992 19.006 29.713 1.00 68.44 95 ASN A O 1
ATOM 698 N N . PRO A 1 96 ? -36.165 19.433 30.054 1.00 71.31 96 PRO A N 1
ATOM 699 C CA . PRO A 1 96 ? -36.453 19.794 28.674 1.00 71.31 96 PRO A CA 1
ATOM 700 C C . PRO A 1 96 ? -36.305 21.308 28.468 1.00 71.31 96 PRO A C 1
ATOM 702 O O . PRO A 1 96 ? -36.981 22.069 29.138 1.00 71.31 96 PRO A O 1
ATOM 705 N N . THR A 1 97 ? -35.436 21.712 27.533 1.00 67.38 97 THR A N 1
ATOM 706 C CA . THR A 1 97 ? -35.624 22.765 26.502 1.00 67.38 97 THR A CA 1
ATOM 707 C C . THR A 1 97 ? -34.317 23.500 26.198 1.00 67.38 97 THR A C 1
ATOM 709 O O . THR A 1 97 ? -33.914 24.406 26.919 1.00 67.38 97 THR A O 1
ATOM 712 N N . ALA A 1 98 ? -33.681 23.166 25.073 1.00 59.31 98 ALA A N 1
ATOM 713 C CA . ALA A 1 98 ? -32.774 24.085 24.386 1.00 59.31 98 ALA A CA 1
ATOM 714 C C . ALA A 1 98 ? -32.783 23.782 22.874 1.00 59.31 98 ALA A C 1
ATOM 716 O O . ALA A 1 98 ? -32.404 22.675 22.478 1.00 59.31 98 ALA A O 1
ATOM 717 N N . PRO A 1 99 ? -33.218 24.721 22.015 1.00 64.75 99 PRO A N 1
ATOM 718 C CA . PRO A 1 99 ? -33.232 24.516 20.571 1.00 64.75 99 PRO A CA 1
ATOM 719 C C . PRO A 1 99 ? -31.805 24.532 20.005 1.00 64.75 99 PRO A C 1
ATOM 721 O O . PRO A 1 99 ? -31.037 25.469 20.217 1.00 64.75 99 PRO A O 1
ATOM 724 N N . SER A 1 100 ? -31.437 23.474 19.273 1.00 57.34 100 SER A N 1
ATOM 725 C CA . SER A 1 100 ? -30.115 23.336 18.655 1.00 57.34 100 SER A CA 1
ATOM 726 C C . SER A 1 100 ? -30.164 23.676 17.162 1.00 57.34 100 SER A C 1
ATOM 728 O O . SER A 1 100 ? -30.544 22.837 16.341 1.00 57.34 100 SER A O 1
ATOM 730 N N . HIS A 1 101 ? -29.729 24.875 16.780 1.00 54.03 101 HIS A N 1
ATOM 731 C CA . HIS A 1 101 ? -29.373 25.154 15.388 1.00 54.03 101 HIS A CA 1
ATOM 732 C C . HIS A 1 101 ? -27.998 24.543 15.098 1.00 54.03 101 HIS A C 1
ATOM 734 O O . HIS A 1 101 ? -26.980 24.935 15.664 1.00 54.03 101 HIS A O 1
ATOM 740 N N . GLY A 1 102 ? -27.991 23.490 14.278 1.00 43.78 102 GLY A N 1
ATOM 741 C CA . GLY A 1 102 ? -26.779 22.772 13.905 1.00 43.78 102 GLY A CA 1
ATOM 742 C C . GLY A 1 102 ? -26.055 23.476 12.755 1.00 43.78 102 GLY A C 1
ATOM 743 O O . GLY A 1 102 ? -26.708 23.785 11.760 1.00 43.78 102 GLY A O 1
ATOM 744 N N . PRO A 1 103 ? -24.732 23.689 12.839 1.00 48.38 103 PRO A N 1
ATOM 745 C CA . PRO A 1 103 ? -23.968 24.276 11.747 1.00 48.38 103 PRO A CA 1
ATOM 746 C C . PRO A 1 103 ? -23.975 23.340 10.529 1.00 48.38 103 PRO A C 1
ATOM 748 O O . PRO A 1 103 ? -23.594 22.169 10.616 1.00 48.38 103 PRO A O 1
ATOM 751 N N . THR A 1 104 ? -24.425 23.863 9.391 1.00 44.38 104 THR A N 1
ATOM 752 C CA . THR A 1 104 ? -24.303 23.249 8.067 1.00 44.38 104 THR A CA 1
ATOM 753 C C . THR A 1 104 ? -22.889 23.487 7.558 1.00 44.38 104 THR A C 1
ATOM 755 O O . THR A 1 104 ? -22.560 24.584 7.115 1.00 44.38 104 THR A O 1
ATOM 758 N N . VAL A 1 105 ? -22.027 22.475 7.644 1.00 51.62 105 VAL A N 1
ATOM 759 C CA . VAL A 1 105 ? -20.727 22.535 6.968 1.00 51.62 105 VAL A CA 1
ATOM 760 C C . VAL A 1 105 ? -20.962 22.218 5.489 1.00 51.62 105 VAL A C 1
ATOM 762 O O . VAL A 1 105 ? -21.639 21.229 5.195 1.00 51.62 105 VAL A O 1
ATOM 765 N N . PRO A 1 106 ? -20.473 23.050 4.557 1.00 49.62 106 PRO A N 1
ATOM 766 C CA . PRO A 1 106 ? -20.761 22.883 3.144 1.00 49.62 106 PRO A CA 1
ATOM 767 C C . PRO A 1 106 ? -20.090 21.608 2.616 1.00 49.62 106 PRO A C 1
ATOM 769 O O . PRO A 1 106 ? -18.869 21.458 2.637 1.00 49.62 106 PRO A O 1
ATOM 772 N N . ILE A 1 107 ? -20.924 20.690 2.127 1.00 53.44 107 ILE A N 1
ATOM 773 C CA . ILE A 1 107 ? -20.580 19.384 1.533 1.00 53.44 107 ILE A CA 1
ATOM 774 C C . ILE A 1 107 ? -19.551 19.512 0.387 1.00 53.44 107 ILE A C 1
ATOM 776 O O . ILE A 1 107 ? -18.833 18.562 0.074 1.00 53.44 107 ILE A O 1
ATOM 780 N N . SER A 1 108 ? -19.413 20.703 -0.201 1.00 46.22 108 SER A N 1
ATOM 781 C CA . SER A 1 108 ? -18.464 21.011 -1.274 1.00 46.22 108 SER A CA 1
ATOM 782 C C . SER A 1 108 ? -16.993 20.799 -0.892 1.00 46.22 108 SER A C 1
ATOM 784 O O . SER A 1 108 ? -16.207 20.412 -1.756 1.00 46.22 108 SER A O 1
ATOM 786 N N . LEU A 1 109 ? -16.609 20.961 0.383 1.00 52.44 109 LEU A N 1
ATOM 787 C CA . LEU A 1 109 ? -15.210 20.779 0.801 1.00 52.44 109 LEU A CA 1
ATOM 788 C C . LEU A 1 109 ? -14.769 19.305 0.799 1.00 52.44 109 LEU A C 1
ATOM 790 O O . LEU A 1 109 ? -13.594 19.007 0.604 1.00 52.44 109 LEU A O 1
ATOM 794 N N . THR A 1 110 ? -15.701 18.373 1.005 1.00 57.59 110 THR A N 1
ATOM 795 C CA . THR A 1 110 ? -15.396 16.935 1.056 1.00 57.59 110 THR A CA 1
ATOM 796 C C . THR A 1 110 ? -15.231 16.347 -0.347 1.00 57.59 110 THR A C 1
ATOM 798 O O . THR A 1 110 ? -14.374 15.495 -0.560 1.00 57.59 110 THR A O 1
ATOM 801 N N . ILE A 1 111 ? -15.992 16.851 -1.324 1.00 50.78 111 ILE A N 1
ATOM 802 C CA . ILE A 1 111 ? -15.939 16.399 -2.724 1.00 50.78 111 ILE A CA 1
ATOM 803 C C . ILE A 1 111 ? -14.670 16.907 -3.427 1.00 50.78 111 ILE A C 1
ATOM 805 O O . ILE A 1 111 ? -14.036 16.154 -4.163 1.00 50.78 111 ILE A O 1
ATOM 809 N N . ALA A 1 112 ? -14.242 18.146 -3.159 1.00 50.09 112 ALA A N 1
ATOM 810 C CA . ALA A 1 112 ? -12.999 18.685 -3.720 1.00 50.09 112 ALA A CA 1
ATOM 811 C C . ALA A 1 112 ? -11.759 17.886 -3.274 1.00 50.09 112 ALA A C 1
ATOM 813 O O . ALA A 1 112 ? -10.825 17.698 -4.055 1.00 50.09 112 ALA A O 1
ATOM 814 N N . GLY A 1 113 ? -11.773 17.353 -2.044 1.00 55.88 113 GLY A N 1
ATOM 815 C CA . GLY A 1 113 ? -10.692 16.505 -1.545 1.00 55.88 113 GLY A CA 1
ATOM 816 C C . GLY A 1 113 ? -10.595 15.149 -2.250 1.00 55.88 113 GLY A C 1
ATOM 817 O O . GLY A 1 113 ? -9.500 14.677 -2.538 1.00 55.88 113 GLY A O 1
ATOM 818 N N . LEU A 1 114 ? -11.745 14.580 -2.623 1.00 57.78 114 LEU A N 1
ATOM 819 C CA . LEU A 1 114 ? -11.866 13.296 -3.320 1.00 57.78 114 LEU A CA 1
ATOM 820 C C . LEU A 1 114 ? -11.306 13.301 -4.744 1.00 57.78 114 LEU A C 1
ATOM 822 O O . LEU A 1 114 ? -10.745 12.298 -5.184 1.00 57.78 114 LEU A O 1
ATOM 826 N N . PHE A 1 115 ? -11.449 14.418 -5.457 1.00 58.03 115 PHE A N 1
ATOM 827 C CA . PHE A 1 115 ? -11.057 14.513 -6.865 1.00 58.03 115 PHE A CA 1
ATOM 828 C C . PHE A 1 115 ? -9.630 15.020 -7.081 1.00 58.03 115 PHE A C 1
ATOM 830 O O . PHE A 1 115 ? -9.032 14.696 -8.103 1.00 58.03 115 PHE A O 1
ATOM 837 N N . ALA A 1 116 ? -9.053 15.769 -6.137 1.00 58.19 116 ALA A N 1
ATOM 838 C CA . ALA A 1 116 ? -7.707 16.329 -6.275 1.00 58.19 116 ALA A CA 1
ATOM 839 C C . ALA A 1 116 ? -6.598 15.286 -6.558 1.00 58.19 116 ALA A C 1
ATOM 841 O O . ALA A 1 116 ? -5.824 15.505 -7.494 1.00 58.19 116 ALA A O 1
ATOM 842 N N . PRO A 1 117 ? -6.509 14.144 -5.843 1.00 58.59 117 PRO A N 1
ATOM 843 C CA . PRO A 1 117 ? -5.479 13.143 -6.133 1.00 58.59 117 PRO A CA 1
ATOM 844 C C . PRO A 1 117 ? -5.715 12.417 -7.467 1.00 58.59 117 PRO A C 1
ATOM 846 O O . PRO A 1 117 ? -4.752 12.073 -8.147 1.00 58.59 117 PRO A O 1
ATOM 849 N N . TRP A 1 118 ? -6.972 12.256 -7.895 1.00 61.56 118 TRP A N 1
ATOM 850 C CA . TRP A 1 118 ? -7.310 11.699 -9.211 1.00 61.56 118 TRP A CA 1
ATOM 851 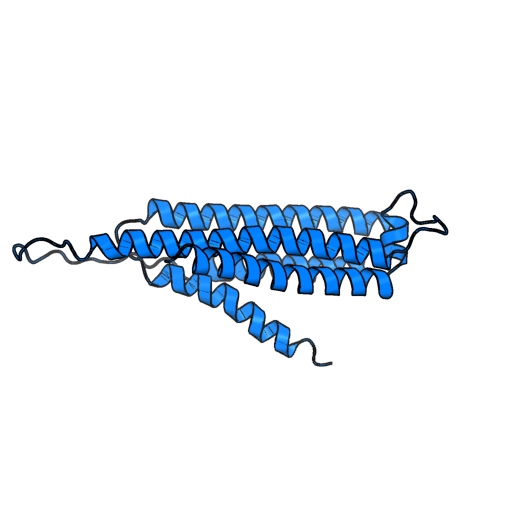C C . TRP A 1 118 ? -6.969 12.644 -10.354 1.00 61.56 118 TRP A C 1
ATOM 853 O O . TRP A 1 118 ? -6.378 12.221 -11.342 1.00 61.56 118 TRP A O 1
ATOM 863 N N . LEU A 1 119 ? -7.299 13.927 -10.212 1.00 64.56 119 LEU A N 1
ATOM 864 C CA . LEU A 1 119 ? -6.947 14.943 -11.195 1.00 64.56 119 LEU A CA 1
ATOM 865 C C . LEU A 1 119 ? -5.424 15.041 -11.331 1.00 64.56 119 LEU A C 1
ATOM 867 O O . LEU A 1 119 ? -4.925 15.097 -12.445 1.00 64.56 119 LEU A O 1
ATOM 871 N N . MET A 1 120 ? -4.680 14.977 -10.223 1.00 61.91 120 MET A N 1
ATOM 872 C CA . MET A 1 120 ? -3.213 14.949 -10.243 1.00 61.91 120 MET A CA 1
ATOM 873 C C . MET A 1 120 ? -2.645 13.681 -10.890 1.00 61.91 120 MET A C 1
ATOM 875 O O . MET A 1 120 ? -1.683 13.781 -11.647 1.00 61.91 120 MET A O 1
ATOM 879 N N . LEU A 1 121 ? -3.245 12.510 -10.652 1.00 66.31 121 LEU A N 1
ATOM 880 C CA . LEU A 1 121 ? -2.857 11.265 -11.321 1.00 66.31 121 LEU A CA 1
ATOM 881 C C . LEU A 1 121 ? -3.083 11.361 -12.838 1.00 66.31 121 LEU A C 1
ATOM 883 O O . LEU A 1 121 ? -2.181 11.068 -13.617 1.00 66.31 121 LEU A O 1
ATOM 887 N N . VAL A 1 122 ? -4.265 11.818 -13.260 1.00 67.00 122 VAL A N 1
ATOM 888 C CA . VAL A 1 122 ? -4.626 11.967 -14.679 1.00 67.00 122 VAL A CA 1
ATOM 889 C C . VAL A 1 122 ? -3.751 13.021 -15.357 1.00 67.00 122 VAL A C 1
ATOM 891 O O . VAL A 1 122 ? -3.236 12.770 -16.443 1.00 67.00 122 VAL A O 1
ATOM 894 N N . VAL A 1 123 ? -3.513 14.165 -14.708 1.00 66.69 123 VAL A N 1
ATOM 895 C CA . VAL A 1 123 ? -2.607 15.213 -15.207 1.00 66.69 123 VAL A CA 1
ATOM 896 C C . VAL A 1 123 ? -1.164 14.707 -15.273 1.00 66.69 123 VAL A C 1
ATOM 898 O O . VAL A 1 123 ? -0.461 15.020 -16.228 1.00 66.69 123 VAL A O 1
ATOM 901 N N . GLY A 1 124 ? -0.724 13.878 -14.322 1.00 63.19 124 GLY A N 1
ATOM 902 C CA . GLY A 1 124 ? 0.603 13.261 -14.352 1.00 63.19 124 GLY A CA 1
ATOM 903 C C . GLY A 1 124 ? 0.782 12.243 -15.475 1.00 63.19 124 GLY A C 1
ATOM 904 O O . GLY A 1 124 ? 1.829 12.224 -16.121 1.00 63.19 124 GLY A O 1
ATOM 905 N N . ILE A 1 125 ? -0.242 11.437 -15.764 1.00 65.31 125 ILE A N 1
ATOM 906 C CA . ILE A 1 125 ? -0.232 10.492 -16.892 1.00 65.31 125 ILE A CA 1
ATOM 907 C C . ILE A 1 125 ? -0.314 11.240 -18.233 1.00 65.31 125 ILE A C 1
ATOM 909 O O . ILE A 1 125 ? 0.427 10.922 -19.160 1.00 65.31 125 ILE A O 1
ATOM 913 N N . ALA A 1 126 ? -1.159 12.269 -18.341 1.00 63.50 126 ALA A N 1
ATOM 914 C CA . ALA A 1 126 ? -1.248 13.099 -19.542 1.00 63.50 126 ALA A CA 1
ATOM 915 C C . ALA A 1 126 ? 0.054 13.881 -19.795 1.00 63.50 126 ALA A C 1
ATOM 917 O O . ALA A 1 126 ? 0.521 13.955 -20.929 1.00 63.50 126 ALA A O 1
ATOM 918 N N . GLY A 1 127 ? 0.684 14.398 -18.735 1.00 61.94 127 GLY A N 1
ATOM 919 C CA . GLY A 1 127 ? 1.985 15.062 -18.803 1.00 61.94 127 GLY A CA 1
ATOM 920 C C . GLY A 1 127 ? 3.102 14.127 -19.269 1.00 61.94 127 GLY A C 1
ATOM 921 O O . GLY A 1 127 ? 3.926 14.530 -20.084 1.00 61.94 127 GLY A O 1
ATOM 922 N N . LEU A 1 128 ? 3.092 12.860 -18.840 1.00 60.47 128 LEU A N 1
ATOM 923 C CA . LEU A 1 128 ? 4.027 11.835 -19.328 1.00 60.47 128 LEU A CA 1
ATOM 924 C C . LEU A 1 128 ? 3.944 11.622 -20.838 1.00 60.47 128 LEU A C 1
ATOM 926 O O . LEU A 1 128 ? 4.970 11.421 -21.478 1.00 60.47 128 LEU A O 1
ATOM 930 N N . MET A 1 129 ? 2.738 11.663 -21.401 1.00 64.50 129 MET A N 1
ATOM 931 C CA . MET A 1 129 ? 2.537 11.464 -22.838 1.00 64.50 129 MET A CA 1
ATOM 932 C C . MET A 1 129 ? 2.979 12.677 -23.671 1.00 64.50 129 MET A C 1
ATOM 934 O O . MET A 1 129 ? 3.163 12.552 -24.878 1.00 64.50 129 MET A O 1
ATOM 938 N N . MET A 1 130 ? 3.148 13.845 -23.043 1.00 69.69 130 MET A N 1
ATOM 939 C CA . MET A 1 130 ? 3.434 15.111 -23.722 1.00 69.69 130 MET A CA 1
ATOM 940 C C . MET A 1 130 ? 4.889 15.572 -23.608 1.00 69.69 130 MET A C 1
ATOM 942 O O . MET A 1 130 ? 5.284 16.478 -24.339 1.00 69.69 130 MET A O 1
ATOM 946 N N . VAL A 1 131 ? 5.691 14.991 -22.709 1.00 72.75 131 VAL A N 1
ATOM 947 C CA . VAL A 1 131 ? 7.094 15.385 -22.534 1.00 72.75 131 VAL A CA 1
ATOM 948 C C . VAL A 1 131 ? 7.981 14.527 -23.446 1.00 72.75 131 VAL A C 1
ATOM 950 O O . VAL A 1 131 ? 8.160 13.342 -23.171 1.00 72.75 131 VAL A O 1
ATOM 953 N N . PRO A 1 132 ? 8.576 15.104 -24.509 1.00 79.50 132 PRO A N 1
ATOM 954 C CA . PRO A 1 132 ? 9.425 14.358 -25.440 1.00 79.50 132 PRO A CA 1
ATOM 955 C C . PRO A 1 132 ? 10.758 13.927 -24.812 1.00 79.50 132 PRO A C 1
ATOM 957 O O . PRO A 1 132 ? 11.431 13.049 -25.345 1.00 79.50 132 PRO A O 1
ATOM 960 N N . ASP A 1 133 ? 11.139 14.537 -23.684 1.00 82.75 133 ASP A N 1
ATOM 961 C CA . ASP A 1 133 ? 12.425 14.321 -23.030 1.00 82.75 133 ASP A CA 1
ATOM 962 C C . ASP A 1 133 ? 12.271 13.467 -21.748 1.00 82.75 133 ASP A C 1
ATOM 964 O O . ASP A 1 133 ? 11.805 13.958 -20.709 1.00 82.75 133 ASP A O 1
ATOM 968 N N . PRO A 1 134 ? 12.656 12.177 -21.765 1.00 71.19 134 PRO A N 1
ATOM 969 C CA . PRO A 1 134 ? 12.314 11.216 -20.710 1.00 71.19 134 PRO A CA 1
ATOM 970 C C . PRO A 1 134 ? 12.910 11.570 -19.340 1.00 71.19 134 PRO A C 1
ATOM 972 O O . PRO A 1 134 ? 12.364 11.203 -18.302 1.00 71.19 134 PRO A O 1
ATOM 975 N N . ARG A 1 135 ? 14.009 12.332 -19.307 1.00 76.06 135 ARG A N 1
ATOM 976 C CA . ARG A 1 135 ? 14.647 12.771 -18.055 1.00 76.06 135 ARG A CA 1
ATOM 977 C C . ARG A 1 135 ? 13.838 13.851 -17.339 1.00 76.06 135 ARG A C 1
ATOM 979 O O . ARG A 1 135 ? 13.709 13.810 -16.117 1.00 76.06 135 ARG A O 1
ATOM 986 N N . ALA A 1 136 ? 13.267 14.790 -18.094 1.00 73.00 136 ALA A N 1
ATOM 987 C CA . ALA A 1 136 ? 12.392 15.821 -17.545 1.00 73.00 136 ALA A CA 1
ATOM 988 C C . ALA A 1 136 ? 11.067 15.212 -17.060 1.00 73.00 136 ALA A C 1
ATOM 990 O O . ALA A 1 136 ? 10.566 15.585 -16.000 1.00 73.00 136 ALA A O 1
ATOM 991 N N . ALA A 1 137 ? 10.556 14.211 -17.784 1.00 69.00 137 ALA A N 1
ATOM 992 C CA . ALA A 1 137 ? 9.341 13.493 -17.419 1.00 69.00 137 ALA A CA 1
ATOM 993 C C . ALA A 1 137 ? 9.452 12.810 -16.044 1.00 69.00 137 ALA A C 1
ATOM 995 O O . ALA A 1 137 ? 8.532 12.911 -15.235 1.00 69.00 137 ALA A O 1
ATOM 996 N N . ILE A 1 138 ? 10.601 12.194 -15.737 1.00 69.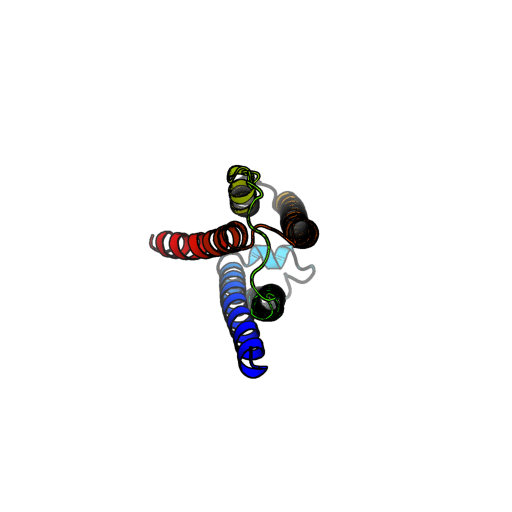31 138 ILE A N 1
ATOM 997 C CA . ILE A 1 138 ? 10.855 11.548 -14.438 1.00 69.31 138 ILE A CA 1
ATOM 998 C C . ILE A 1 138 ? 10.819 12.568 -13.290 1.00 69.31 138 ILE A C 1
ATOM 1000 O O . ILE A 1 138 ? 10.160 12.329 -12.277 1.00 69.31 138 ILE A O 1
ATOM 1004 N N . GLY A 1 139 ? 11.481 13.721 -13.444 1.00 70.44 139 GLY A N 1
ATOM 1005 C CA . GLY A 1 139 ? 11.498 14.769 -12.416 1.00 70.44 139 GLY A CA 1
ATOM 1006 C C . GLY A 1 139 ? 10.106 15.341 -12.131 1.00 70.44 139 GLY A C 1
ATOM 1007 O O . GLY A 1 139 ? 9.715 15.481 -10.971 1.00 70.44 139 GLY A O 1
ATOM 1008 N N . VAL A 1 140 ? 9.328 15.594 -13.187 1.00 70.81 140 VAL A N 1
ATOM 1009 C CA . VAL A 1 140 ? 7.929 16.036 -13.079 1.00 70.81 140 VAL A CA 1
ATOM 1010 C C . VAL A 1 140 ? 7.067 14.970 -12.398 1.00 70.81 140 VAL A C 1
ATOM 1012 O O . VAL A 1 140 ? 6.225 15.309 -11.567 1.00 70.81 140 VAL A O 1
ATOM 1015 N N . TRP A 1 141 ? 7.317 13.686 -12.672 1.00 69.50 141 TRP A N 1
ATOM 1016 C CA . TRP A 1 141 ? 6.594 12.586 -12.036 1.00 69.50 141 TRP A CA 1
ATOM 1017 C C . TRP A 1 141 ? 6.826 12.519 -10.534 1.00 69.50 141 TRP A C 1
ATOM 1019 O O . TRP A 1 141 ? 5.868 12.481 -9.766 1.00 69.50 141 TRP A O 1
ATOM 1029 N N . TYR A 1 142 ? 8.087 12.554 -10.100 1.00 68.50 142 TYR A N 1
ATOM 1030 C CA . TYR A 1 142 ? 8.417 12.553 -8.676 1.00 68.50 142 TYR A CA 1
ATOM 1031 C C . TYR A 1 142 ? 7.842 13.775 -7.963 1.00 68.50 142 TYR A C 1
ATOM 1033 O O . TYR A 1 142 ? 7.295 13.635 -6.870 1.00 68.50 142 TYR A O 1
ATOM 1041 N N . LEU A 1 143 ? 7.905 14.955 -8.587 1.00 69.38 143 LEU A N 1
ATOM 1042 C CA . LEU A 1 143 ? 7.318 16.171 -8.032 1.00 69.38 143 LEU A CA 1
ATOM 1043 C C . LEU A 1 143 ? 5.800 16.026 -7.855 1.00 69.38 143 LEU A C 1
ATOM 1045 O O . LEU A 1 143 ? 5.281 16.326 -6.783 1.00 69.38 143 LEU A O 1
ATOM 1049 N N . LEU A 1 144 ? 5.092 15.514 -8.866 1.00 66.56 144 LEU A N 1
ATOM 1050 C CA . LEU A 1 144 ? 3.649 15.271 -8.795 1.00 66.56 144 LEU A CA 1
ATOM 1051 C C . LEU A 1 144 ? 3.288 14.223 -7.742 1.00 66.56 144 LEU A C 1
ATOM 1053 O O . LEU A 1 144 ? 2.323 14.410 -7.005 1.00 66.56 144 LEU A O 1
ATOM 1057 N N . LEU A 1 145 ? 4.073 13.154 -7.623 1.00 67.38 145 LEU A N 1
ATOM 1058 C CA . LEU A 1 145 ? 3.876 12.105 -6.623 1.00 67.38 145 LEU A CA 1
ATOM 1059 C C . LEU A 1 145 ? 4.057 12.664 -5.204 1.00 67.38 145 LEU A C 1
ATOM 1061 O O . LEU A 1 145 ? 3.220 12.426 -4.335 1.00 67.38 145 LEU A O 1
ATOM 1065 N N . ILE A 1 146 ? 5.101 13.470 -4.986 1.00 69.56 146 ILE A N 1
ATOM 1066 C CA . ILE A 1 146 ? 5.355 14.164 -3.717 1.00 69.56 146 ILE A CA 1
ATOM 1067 C C . ILE A 1 146 ? 4.211 15.128 -3.396 1.00 69.56 146 ILE A C 1
ATOM 1069 O O . ILE A 1 146 ? 3.675 15.087 -2.291 1.00 69.56 146 ILE A O 1
ATOM 1073 N N . VAL A 1 147 ? 3.793 15.962 -4.352 1.00 67.38 147 VAL A N 1
ATOM 1074 C CA . VAL A 1 147 ? 2.671 16.895 -4.165 1.00 67.38 147 VAL A CA 1
ATOM 1075 C C . VAL A 1 147 ? 1.388 16.132 -3.839 1.00 67.38 147 VAL A C 1
ATOM 1077 O O . VAL A 1 147 ? 0.681 16.499 -2.904 1.00 67.38 147 VAL A O 1
ATOM 1080 N N . CYS A 1 148 ? 1.112 15.030 -4.535 1.00 66.19 148 CYS A N 1
ATOM 1081 C CA . CYS A 1 148 ? -0.059 14.194 -4.294 1.00 66.19 148 CYS A CA 1
ATOM 1082 C C . CYS A 1 148 ? -0.024 13.558 -2.893 1.00 66.19 148 CYS A C 1
ATOM 1084 O O . CYS A 1 148 ? -0.999 13.656 -2.149 1.00 66.19 148 CYS A O 1
ATOM 1086 N N . MET A 1 149 ? 1.119 12.998 -2.481 1.00 67.50 149 MET A N 1
ATOM 1087 C CA . MET A 1 149 ? 1.344 12.480 -1.124 1.00 67.50 149 MET A CA 1
ATOM 1088 C C . MET A 1 149 ? 1.116 13.556 -0.056 1.00 67.50 149 MET A C 1
ATOM 1090 O O . MET A 1 149 ? 0.419 13.305 0.926 1.00 67.50 149 MET A O 1
ATOM 1094 N N . VAL A 1 150 ? 1.649 14.765 -0.256 1.00 69.81 150 VAL A N 1
ATOM 1095 C CA . VAL A 1 150 ? 1.467 15.893 0.669 1.00 69.81 150 VAL A CA 1
ATOM 1096 C C . VAL A 1 150 ? -0.001 16.311 0.741 1.00 69.81 150 VAL A C 1
ATOM 1098 O O . VAL A 1 150 ? -0.518 16.511 1.836 1.00 69.81 150 VAL A O 1
ATOM 1101 N N . VAL A 1 151 ? -0.705 16.395 -0.390 1.00 68.19 151 VAL A N 1
ATOM 1102 C CA . VAL A 1 151 ? -2.135 16.740 -0.418 1.00 68.19 151 VAL A CA 1
ATOM 1103 C C . VAL A 1 151 ? -2.968 15.685 0.310 1.00 68.19 151 VAL A C 1
ATOM 1105 O O . VAL A 1 151 ? -3.797 16.044 1.147 1.00 68.19 151 VAL A O 1
ATOM 1108 N N . ILE A 1 152 ? -2.724 14.397 0.052 1.00 66.81 152 ILE A N 1
ATOM 1109 C CA . ILE A 1 152 ? -3.405 13.287 0.737 1.00 66.81 152 ILE A CA 1
ATOM 1110 C C . ILE A 1 152 ? -3.144 13.358 2.244 1.00 66.81 152 ILE A C 1
ATOM 1112 O O . ILE A 1 152 ? -4.081 13.261 3.038 1.00 66.81 152 ILE A O 1
ATOM 1116 N N . LEU A 1 153 ? -1.892 13.587 2.647 1.00 71.00 153 LEU A N 1
ATOM 1117 C CA . LEU A 1 153 ? -1.509 13.719 4.049 1.00 71.00 153 LEU A CA 1
ATOM 1118 C C . LEU A 1 153 ? -2.217 14.906 4.715 1.00 71.00 153 LEU A C 1
ATOM 1120 O O . LEU A 1 153 ? -2.809 14.745 5.781 1.00 71.00 153 LEU A O 1
ATOM 1124 N N . VAL A 1 154 ? -2.209 16.083 4.083 1.00 70.44 154 VAL A N 1
ATOM 1125 C CA . VAL A 1 154 ? -2.868 17.294 4.599 1.00 70.44 154 VAL A CA 1
ATOM 1126 C C . VAL A 1 154 ? -4.370 17.071 4.751 1.00 70.44 154 VAL A C 1
ATOM 1128 O O . VAL A 1 154 ? -4.940 17.443 5.775 1.00 70.44 154 VAL A O 1
ATOM 1131 N N . GLN A 1 155 ? -5.018 16.421 3.783 1.00 66.69 155 GLN A N 1
ATOM 1132 C CA . GLN A 1 155 ? -6.441 16.097 3.871 1.00 66.69 155 GLN A CA 1
ATOM 1133 C C . GLN A 1 155 ? -6.741 15.084 4.976 1.00 66.69 155 GLN A C 1
ATOM 1135 O O . GLN A 1 155 ? -7.703 15.272 5.722 1.00 66.69 155 GLN A O 1
ATOM 1140 N N . MET A 1 156 ? -5.909 14.050 5.129 1.00 66.88 156 MET A N 1
ATOM 1141 C CA . MET A 1 156 ? -6.024 13.104 6.239 1.00 66.88 156 MET A CA 1
ATOM 1142 C C . MET A 1 156 ? -5.914 13.821 7.582 1.00 66.88 156 MET A C 1
ATOM 1144 O O . MET A 1 156 ? -6.777 13.651 8.442 1.00 66.88 156 MET A O 1
ATOM 1148 N N . VAL A 1 157 ? -4.887 14.655 7.754 1.00 72.69 157 VAL A N 1
ATOM 1149 C CA . VAL A 1 157 ? -4.653 15.402 8.994 1.00 72.69 157 VAL A CA 1
ATOM 1150 C C . VAL A 1 157 ? -5.801 16.369 9.266 1.00 72.69 157 VAL A C 1
ATOM 1152 O O . VAL A 1 157 ? -6.305 16.403 10.385 1.00 72.69 157 VAL A O 1
ATOM 1155 N N . ALA A 1 158 ? -6.279 17.103 8.260 1.00 70.62 158 ALA A N 1
ATOM 1156 C CA . ALA A 1 158 ? -7.419 18.006 8.399 1.00 70.62 158 ALA A CA 1
ATOM 1157 C C . ALA A 1 158 ? -8.714 17.255 8.759 1.00 70.62 158 ALA A C 1
ATOM 1159 O O . ALA A 1 158 ? -9.480 17.716 9.609 1.00 70.62 158 ALA A O 1
ATOM 1160 N N . GLY A 1 159 ? -8.941 16.082 8.163 1.00 67.81 159 GLY A N 1
ATOM 1161 C CA . GLY A 1 159 ? -10.069 15.206 8.475 1.00 67.81 159 GLY A CA 1
ATOM 1162 C C . GLY A 1 159 ? -10.020 14.699 9.916 1.00 67.81 159 GLY A C 1
ATOM 1163 O O . GLY A 1 159 ? -10.992 14.853 10.656 1.00 67.81 159 GLY A O 1
ATOM 1164 N N . ILE A 1 160 ? -8.866 14.180 10.345 1.00 69.06 160 ILE A N 1
ATOM 1165 C CA . ILE A 1 160 ? -8.626 13.730 11.723 1.00 69.06 160 ILE A CA 1
ATOM 1166 C C . ILE A 1 160 ? -8.808 14.896 12.699 1.00 69.06 160 ILE A C 1
ATOM 1168 O O . ILE A 1 160 ? -9.525 14.775 13.690 1.00 69.06 160 ILE A O 1
ATOM 1172 N N . TRP A 1 161 ? -8.218 16.051 12.401 1.00 71.06 161 TRP A N 1
ATOM 1173 C CA . TRP A 1 161 ? -8.293 17.244 13.237 1.00 71.06 161 TRP A CA 1
ATOM 1174 C C . TRP A 1 161 ? -9.725 17.768 13.383 1.00 71.06 161 TRP A C 1
ATOM 1176 O O . TRP A 1 161 ? -10.166 18.068 14.494 1.00 71.06 161 TRP A O 1
ATOM 1186 N N . SER A 1 162 ? -10.489 17.816 12.287 1.00 66.81 162 SER A N 1
ATOM 1187 C CA . SER A 1 162 ? -11.923 18.131 12.302 1.00 66.81 162 SER A CA 1
ATOM 1188 C C . SER A 1 162 ? -12.700 17.154 13.190 1.00 66.81 162 SER A C 1
ATOM 1190 O O . SER A 1 162 ? -13.539 17.570 13.994 1.00 66.81 162 SER A O 1
ATOM 1192 N N . MET A 1 163 ? -12.380 15.861 13.103 1.00 60.25 163 MET A N 1
ATOM 1193 C CA . MET A 1 163 ? -13.027 14.808 13.885 1.00 60.25 163 MET A CA 1
ATOM 1194 C C . MET A 1 163 ? -12.729 14.925 15.387 1.00 60.25 163 MET A C 1
ATOM 1196 O O . MET A 1 163 ? -13.625 14.739 16.215 1.00 60.25 163 MET A O 1
ATOM 1200 N N . VAL A 1 164 ? -11.490 15.277 15.742 1.00 69.25 164 VAL A N 1
ATOM 1201 C CA . VAL A 1 164 ? -11.061 15.520 17.127 1.00 69.25 164 VAL A CA 1
ATOM 1202 C C . VAL A 1 164 ? -11.728 16.777 17.684 1.00 69.25 164 VAL A C 1
ATOM 1204 O O . VAL A 1 164 ? -12.287 16.740 18.782 1.00 69.25 164 VAL A O 1
ATOM 1207 N N . ARG A 1 165 ? -11.735 17.877 16.923 1.00 73.06 165 ARG A N 1
ATOM 1208 C CA . ARG A 1 165 ? -12.239 19.177 17.387 1.00 73.06 165 ARG A CA 1
ATOM 1209 C C . ARG A 1 165 ? -13.770 19.221 17.514 1.00 73.06 165 ARG A C 1
ATOM 1211 O O . ARG A 1 165 ? -14.280 19.849 18.434 1.00 73.06 165 ARG A O 1
ATOM 1218 N N . ASN A 1 166 ? -14.515 18.516 16.657 1.00 65.75 166 ASN A N 1
ATOM 1219 C CA . ASN A 1 166 ? -15.991 18.549 16.630 1.00 65.75 166 ASN A CA 1
ATOM 1220 C C . ASN A 1 166 ? -16.672 17.428 17.445 1.00 65.75 166 ASN A C 1
ATOM 1222 O O . ASN A 1 166 ? -17.855 17.123 17.264 1.00 65.75 166 ASN A O 1
ATOM 1226 N N . ALA A 1 167 ? -15.926 16.812 18.361 1.00 55.94 167 ALA A N 1
ATOM 1227 C CA . ALA A 1 167 ? -16.288 15.624 19.124 1.00 55.94 167 ALA A CA 1
ATOM 1228 C C . ALA A 1 167 ? -17.681 15.577 19.806 1.00 55.94 167 ALA A C 1
ATOM 1230 O O . ALA A 1 167 ? -18.173 14.451 19.941 1.00 55.94 167 ALA A O 1
ATOM 1231 N N . PRO A 1 168 ? -18.350 16.662 20.248 1.00 55.69 168 PRO A N 1
ATOM 1232 C CA . PRO A 1 168 ? -19.573 16.466 21.031 1.00 55.69 168 PRO A CA 1
ATOM 1233 C C . PRO A 1 168 ? -20.899 16.365 20.261 1.00 55.69 168 PRO A C 1
ATOM 1235 O O . PRO A 1 168 ? -21.820 15.797 20.834 1.00 55.69 168 PRO A O 1
ATOM 1238 N N . ARG A 1 169 ? -21.077 16.886 19.028 1.00 54.38 169 ARG A N 1
ATOM 1239 C CA . ARG A 1 169 ? -22.464 17.171 18.560 1.00 54.38 169 ARG A CA 1
ATOM 1240 C C . ARG A 1 169 ? -22.997 16.600 17.242 1.00 54.38 169 ARG A C 1
ATOM 1242 O O . ARG A 1 169 ? -24.216 16.530 17.140 1.00 54.38 169 ARG A O 1
ATOM 1249 N N . ARG A 1 170 ? -22.214 16.152 16.250 1.00 54.97 170 ARG A N 1
ATOM 1250 C CA . ARG A 1 170 ? -22.801 15.575 15.009 1.00 54.97 170 ARG A CA 1
ATOM 1251 C C . ARG A 1 170 ? -21.926 14.488 14.376 1.00 54.97 170 ARG A C 1
ATOM 1253 O O . ARG A 1 170 ? -20.987 14.787 13.647 1.00 54.97 170 ARG A O 1
ATOM 1260 N N . ARG A 1 171 ? -22.255 13.222 14.676 1.00 56.22 171 ARG A N 1
ATOM 1261 C CA . ARG A 1 171 ? -21.458 12.016 14.365 1.00 56.22 171 ARG A CA 1
ATOM 1262 C C . ARG A 1 171 ? -21.814 11.293 13.052 1.00 56.22 171 ARG A C 1
ATOM 1264 O O . ARG A 1 171 ? -20.977 10.552 12.557 1.00 56.22 171 ARG A O 1
ATOM 1271 N N . SER A 1 172 ? -22.998 11.479 12.463 1.00 53.41 172 SER A N 1
ATOM 1272 C CA . SER A 1 172 ? -23.441 10.642 11.328 1.00 53.41 172 SER A CA 1
ATOM 1273 C C . SER A 1 172 ? -23.027 11.168 9.947 1.00 53.41 172 SER A C 1
ATOM 1275 O O . SER A 1 172 ? -22.551 10.393 9.126 1.00 53.41 172 SER A O 1
ATOM 1277 N N . ALA A 1 173 ? -23.134 12.470 9.678 1.00 53.56 173 ALA A N 1
ATOM 1278 C CA . ALA A 1 173 ? -22.926 13.003 8.322 1.00 53.56 173 ALA A CA 1
ATOM 1279 C C . ALA A 1 173 ? -21.478 12.864 7.800 1.00 53.56 173 ALA A C 1
ATOM 1281 O O . ALA A 1 173 ? -21.262 12.611 6.618 1.00 53.56 173 ALA A O 1
ATOM 1282 N N . TRP A 1 174 ? -20.482 12.978 8.683 1.00 55.38 174 TRP A N 1
ATOM 1283 C CA . TRP A 1 174 ? -19.065 12.967 8.298 1.00 55.38 174 TRP A CA 1
ATOM 1284 C C . TRP A 1 174 ? -18.529 11.572 7.968 1.00 55.38 174 TRP A C 1
ATOM 1286 O O . TRP A 1 174 ? -17.761 11.419 7.022 1.00 55.38 174 TRP A O 1
ATOM 1296 N N . ALA A 1 175 ? -18.965 10.547 8.707 1.00 54.25 175 ALA A N 1
ATOM 1297 C CA . ALA A 1 175 ? -18.567 9.165 8.446 1.00 54.25 175 ALA A CA 1
ATOM 1298 C C . ALA A 1 175 ? -19.127 8.660 7.104 1.00 54.25 175 ALA A C 1
ATOM 1300 O O . ALA A 1 175 ? -18.420 7.980 6.363 1.00 54.25 175 ALA A O 1
ATOM 1301 N N . TRP A 1 176 ? -20.361 9.051 6.759 1.00 48.97 176 TRP A N 1
ATOM 1302 C CA . TRP A 1 176 ? -20.971 8.724 5.469 1.00 48.97 176 TRP A CA 1
ATOM 1303 C C . TRP A 1 176 ? -20.302 9.452 4.302 1.00 48.97 176 TRP A C 1
ATOM 1305 O O . TRP A 1 176 ? -20.053 8.821 3.283 1.00 48.97 176 TRP A O 1
ATOM 1315 N N . ALA A 1 177 ? -19.931 10.728 4.443 1.00 54.41 177 ALA A N 1
ATOM 1316 C CA . ALA A 1 177 ? -19.220 11.448 3.382 1.00 54.41 177 ALA A CA 1
ATOM 1317 C C . ALA A 1 177 ? -17.829 10.847 3.091 1.00 54.41 177 ALA A C 1
ATOM 1319 O O . ALA A 1 177 ? -17.425 10.749 1.934 1.00 54.41 177 ALA A O 1
ATOM 1320 N N . PHE A 1 178 ? -17.129 10.376 4.129 1.00 58.59 178 PHE A N 1
ATOM 1321 C CA . PHE A 1 178 ? -15.837 9.701 3.986 1.00 58.59 178 PHE A CA 1
ATOM 1322 C C . PHE A 1 178 ? -15.979 8.312 3.330 1.00 58.59 178 PHE A C 1
ATOM 1324 O O . PHE A 1 178 ? -15.249 7.986 2.397 1.00 58.59 178 PHE A O 1
ATOM 1331 N N . LEU A 1 179 ? -16.968 7.515 3.757 1.00 52.12 179 LEU A N 1
ATOM 1332 C CA . LEU A 1 179 ? -17.235 6.179 3.202 1.00 52.12 179 LEU A CA 1
ATOM 1333 C C . LEU A 1 179 ? -17.778 6.214 1.765 1.00 52.12 179 LEU A C 1
ATOM 1335 O O . LEU A 1 179 ? -17.352 5.412 0.937 1.00 52.12 179 LEU A O 1
ATOM 1339 N N . VAL A 1 180 ? -18.687 7.141 1.447 1.00 51.34 180 VAL A N 1
ATOM 1340 C CA . VAL A 1 180 ? -19.237 7.317 0.089 1.00 51.34 180 VAL A CA 1
ATOM 1341 C C . VAL A 1 180 ? -18.150 7.791 -0.876 1.00 51.34 180 VAL A C 1
ATOM 1343 O O . VAL A 1 180 ? -18.099 7.320 -2.012 1.00 51.34 180 VAL A O 1
ATOM 1346 N N . GLY A 1 181 ? -17.222 8.627 -0.403 1.00 49.19 181 GLY A N 1
ATOM 1347 C CA . GLY A 1 181 ? -16.029 9.002 -1.153 1.00 49.19 181 GLY A CA 1
ATOM 1348 C C . GLY A 1 181 ? -15.157 7.812 -1.550 1.00 49.19 181 GLY A C 1
ATOM 1349 O O . GLY A 1 181 ? -14.786 7.665 -2.712 1.00 49.19 181 GLY A O 1
ATOM 1350 N N . CYS A 1 182 ? -14.864 6.920 -0.603 1.00 45.59 182 CYS A N 1
ATOM 1351 C CA . CYS A 1 182 ? -14.060 5.732 -0.886 1.00 45.59 182 CYS A CA 1
ATOM 1352 C C . CYS A 1 182 ? -14.769 4.724 -1.811 1.00 45.59 182 CYS A C 1
ATOM 1354 O O . CYS A 1 182 ? -14.097 4.051 -2.588 1.00 45.59 182 CYS A O 1
ATOM 1356 N N . ASN A 1 183 ? -16.103 4.619 -1.758 1.00 41.47 183 ASN A N 1
ATOM 1357 C CA . ASN A 1 183 ? -16.859 3.600 -2.500 1.00 41.47 183 ASN A CA 1
ATOM 1358 C C . ASN A 1 183 ? -17.146 3.993 -3.965 1.00 41.47 183 ASN A C 1
ATOM 1360 O O . ASN A 1 183 ? -17.140 3.142 -4.853 1.00 41.47 183 ASN A O 1
ATOM 1364 N N . ALA A 1 184 ? -17.317 5.289 -4.256 1.00 40.47 184 ALA A N 1
ATOM 1365 C CA . ALA A 1 184 ? -17.501 5.778 -5.628 1.00 40.47 184 ALA A CA 1
ATOM 1366 C C . ALA A 1 184 ? -16.279 5.499 -6.536 1.00 40.47 184 ALA A C 1
ATOM 1368 O O . ALA A 1 184 ? -16.440 5.286 -7.738 1.00 40.47 184 ALA A O 1
ATOM 1369 N N . ASN A 1 185 ? -15.077 5.407 -5.951 1.00 43.34 185 ASN A N 1
ATOM 1370 C CA . ASN A 1 185 ? -13.840 5.046 -6.653 1.00 43.34 185 ASN A CA 1
ATOM 1371 C C . ASN A 1 185 ? -13.837 3.616 -7.213 1.00 43.34 185 ASN A C 1
ATOM 1373 O O . ASN A 1 185 ? -13.287 3.382 -8.286 1.00 43.34 185 ASN A O 1
ATOM 1377 N N . LEU A 1 186 ? -14.461 2.660 -6.520 1.00 40.22 186 LEU A N 1
ATOM 1378 C CA . LEU A 1 186 ? -14.472 1.252 -6.939 1.00 40.22 186 LEU A CA 1
ATOM 1379 C C . LEU A 1 186 ? -15.441 0.996 -8.101 1.00 40.22 186 LEU A C 1
ATOM 1381 O O . LEU A 1 186 ? -15.155 0.194 -8.987 1.00 40.22 186 LEU A O 1
ATOM 1385 N N . ILE A 1 187 ? -16.561 1.720 -8.141 1.00 41.56 187 ILE A N 1
ATOM 1386 C CA . ILE A 1 187 ? -17.584 1.558 -9.184 1.00 41.56 187 ILE A CA 1
ATOM 1387 C C . ILE A 1 187 ? -17.114 2.156 -10.519 1.00 41.56 187 ILE A C 1
ATOM 1389 O O . ILE A 1 187 ? -17.385 1.577 -11.571 1.00 41.56 187 ILE A O 1
ATOM 1393 N N . LEU A 1 188 ? -16.363 3.264 -10.503 1.00 40.47 188 LEU A N 1
ATOM 1394 C CA . LEU A 1 188 ? -15.850 3.875 -11.735 1.00 40.47 188 LEU A CA 1
ATOM 1395 C C . LEU A 1 188 ? -14.694 3.075 -12.362 1.00 40.47 188 LEU A C 1
ATOM 1397 O O . LEU A 1 188 ? -14.644 2.940 -13.583 1.00 40.47 188 LEU A O 1
ATOM 1401 N N . LEU A 1 189 ? -13.824 2.474 -11.539 1.00 39.91 189 LEU A N 1
ATOM 1402 C CA . LEU A 1 189 ? -12.764 1.565 -11.999 1.00 39.91 189 LEU A CA 1
ATOM 1403 C C . LEU A 1 189 ? -13.328 0.324 -12.711 1.00 39.91 189 LEU A C 1
ATOM 1405 O O . LEU A 1 189 ? -12.736 -0.139 -13.682 1.00 39.91 189 LEU A O 1
ATOM 1409 N N . SER A 1 190 ? -14.512 -0.157 -12.309 1.00 39.06 190 SER A N 1
ATOM 1410 C CA . SER A 1 190 ? -15.180 -1.280 -12.987 1.00 39.06 190 SER A CA 1
ATOM 1411 C C . SER A 1 190 ? -15.702 -0.942 -14.392 1.00 39.06 190 SER A C 1
ATOM 1413 O O . SER A 1 190 ? -15.913 -1.844 -15.196 1.00 39.06 190 SER A O 1
ATOM 1415 N N . LYS A 1 191 ? -15.899 0.347 -14.708 1.00 40.53 191 LYS A N 1
ATOM 1416 C CA . LYS A 1 191 ? -16.435 0.792 -16.005 1.00 40.53 191 LYS A CA 1
ATOM 1417 C C . LYS A 1 191 ? -15.372 1.218 -17.015 1.00 40.53 191 LYS A C 1
ATOM 1419 O O . LYS A 1 191 ? -15.692 1.318 -18.192 1.00 40.53 191 LYS A O 1
ATOM 1424 N N . LEU A 1 192 ? -14.135 1.458 -16.581 1.00 38.56 192 LEU A N 1
ATOM 1425 C CA . LEU A 1 192 ? -13.052 1.920 -17.459 1.00 38.56 192 LEU A CA 1
ATOM 1426 C C . LEU A 1 192 ? -12.140 0.791 -17.971 1.00 38.56 192 LEU A C 1
ATOM 1428 O O . LEU A 1 192 ? -11.386 1.019 -18.905 1.00 38.56 192 LEU A O 1
ATOM 1432 N N . GLY A 1 193 ? -12.236 -0.427 -17.425 1.00 37.72 193 GLY A N 1
ATOM 1433 C CA . GLY A 1 193 ? -11.483 -1.604 -17.893 1.00 37.72 193 GLY A CA 1
ATOM 1434 C C . GLY A 1 193 ? -12.160 -2.417 -19.008 1.00 37.72 193 GLY A C 1
ATOM 1435 O O . GLY A 1 193 ? -11.849 -3.593 -19.159 1.00 37.72 193 GLY A O 1
ATOM 1436 N N . GLY A 1 194 ? -13.133 -1.836 -19.719 1.00 38.56 194 GLY A N 1
ATOM 1437 C CA . GLY A 1 194 ? -13.981 -2.528 -20.701 1.00 38.56 194 GLY A CA 1
ATOM 1438 C C . GLY A 1 194 ? -13.743 -2.170 -22.173 1.00 38.56 194 GLY A C 1
ATOM 1439 O O . GLY A 1 194 ? -14.596 -2.502 -22.994 1.00 38.56 194 GLY A O 1
ATOM 1440 N N . HIS A 1 195 ? -12.644 -1.495 -22.514 1.00 37.81 195 HIS A N 1
ATOM 1441 C CA . HIS A 1 195 ? -12.275 -1.187 -23.899 1.00 37.81 195 HIS A CA 1
ATOM 1442 C C . HIS A 1 195 ? -10.825 -1.558 -24.183 1.00 37.81 195 HIS A C 1
ATOM 1444 O O . HIS A 1 195 ? -9.969 -1.237 -23.329 1.00 37.81 195 HIS A O 1
#

Sequence (195 aa):
MTIRSAIGTIAAFTAMLAAIGGSIGWALGTYAPGYYRSVFRNGNEPWFDPVDVGLGQGLTQGTTGGVVVGLIVVALFIWRDTRGSRESVAPSPANPTAPSHGPTVPISLTIAGLFAPWLMLVVGIAGLMMVPDPRAAIGVWYLLLIVCMVVILVQMVAGIWSMVRNAPRRRSAWAWAFLVGCNANLILLSKLGGH

Foldseek 3Di:
DDPVVLVVLLVVLLVVLLVVLLVQLQCCLVVPVVLQLVVDPCSVPPPHRSNVVSNVRSNVVSNVVSNVVSVVVSVVVVVVVVVVVVVVPDDDDDDDDDDDDDDDDDLVVLVVLLCVLVVLVVVLVVLLVVDPDVVVNVVVNVVSVVVSVVSNVVVVVVLVVCCVVVPPDDDPPSVCSVVVSVVVVVVVVVVPVPD

Secondary structure (DSSP, 8-state):
--HHHHHHHHHHHHHHHHHHHHHHHHHHHHH-HHHHHHHSTTTT-TT--HHHHHHHHHHHHHHHHHHHHHHHHHHHHHHHHHHHTTGGG---S-------------THHHHHHHHHHHHHHHHHHHHHHH-S-HHHHHHHHHHHHHHHHHHHHHHHHHHHHHHHHTTTT--HHHHHHHHHHHHHHHHHHHHHS--

Organism: NCBI:txid692036

pLDDT: mean 72.17, std 16.17, range [37.72, 96.19]